Protein AF-A0A7J8K3N8-F1 (afdb_monomer_lite)

pLDDT: mean 88.69, std 12.91, range [38.41, 98.88]

Sequence (318 aa):
MECVRQSIGEVLDFMADMHTLTRLKNHMKTCSQPLHEDTFGGHLKVGLAQIAAMEISRGNHRDNKAVIRYLPWLYHPPSAMQQGPKEFIECVSHIRLLSWLLLGSLTHNAVCPNASSPCLPIPLDAGSHVADHLIVILIGFPEQSKTSVLHMCSLFHAFIFAQLWTVYCEQSAVATNVQNQNEFSFTAILTALEFWSRVTPSILQLMAHNKVMVEMVCLHVISLMEALQECNSTIFVKLIPMWLPMIQSNIKHLSGGLQLRLQAIQNNVNHHSLRTLPGSGQSSAGLGALRKWLRCTQFKMAQVEIQSSEAASQFYPL

Secondary structure (DSSP, 8-state):
-HHHHHHHHHHHHHHH-SSHHHHHHHHHHHTT--S-HHHHHHHHHHHHHHHHHHHHHHH-TTT-HHHHHH-TTTT-PPPGGG-SHHHHHHHHHHHHHHHHHHHHHHHHHHH-TT-SS---SS-GGGHHHHHHHHHHHHHHHHHHTTS-HHHHTHHHHHHHHHHHHHHHHHHHHT-TT-TTHHHHHHHHHHHHHHHHHHHHHHHHHHHHH-HHHHHHHHHHHHHHHHHHHHTT-HHHHHHHHHHHHHHHTTGGGS-HHHHHHHHHHHHHHHHHHTT--TT--S-HHHHHHHHHHHHHHHHHHHHHHHHHHHHHHTTS--

Radius of gyration: 19.49 Å; chains: 1; bounding box: 49×58×50 Å

InterPro domains:
  IPR024855 UNC79 [PTHR21696] (1-318)
  IPR060043 UNC79, C-terminal domain [PF26723] (1-318)

Structure (mmCIF, N/CA/C/O backbone):
data_AF-A0A7J8K3N8-F1
#
_entry.id   AF-A0A7J8K3N8-F1
#
loop_
_atom_site.group_PDB
_atom_site.id
_atom_site.type_symbol
_atom_site.label_atom_id
_atom_site.label_alt_id
_atom_site.label_comp_id
_atom_site.label_asym_id
_atom_site.label_entity_id
_atom_site.label_seq_id
_atom_site.pdbx_PDB_ins_code
_atom_site.Cartn_x
_atom_site.Cartn_y
_atom_site.Cartn_z
_atom_site.occupancy
_atom_site.B_iso_or_equiv
_atom_site.auth_seq_id
_atom_site.auth_comp_id
_atom_site.auth_asym_id
_atom_site.auth_atom_id
_atom_site.pdbx_PDB_model_num
ATOM 1 N N . MET A 1 1 ? 20.827 -9.681 -20.709 1.00 53.66 1 MET A N 1
ATOM 2 C CA . MET A 1 1 ? 19.664 -9.494 -19.811 1.00 53.66 1 MET A CA 1
ATOM 3 C C . MET A 1 1 ? 18.490 -10.424 -20.156 1.00 53.66 1 MET A C 1
ATOM 5 O O . MET A 1 1 ? 17.574 -10.483 -19.350 1.00 53.66 1 MET A O 1
ATOM 9 N N . GLU A 1 2 ? 18.522 -11.224 -21.241 1.00 55.25 2 GLU A N 1
ATOM 10 C CA . GLU A 1 2 ? 17.497 -12.258 -21.527 1.00 55.25 2 GLU A CA 1
ATOM 11 C C . GLU A 1 2 ? 17.194 -13.216 -20.361 1.00 55.25 2 GLU A C 1
ATOM 13 O O . GLU A 1 2 ? 16.030 -13.527 -20.134 1.00 55.25 2 GLU A O 1
ATOM 18 N N . CYS A 1 3 ? 18.213 -13.658 -19.612 1.00 58.09 3 CYS A N 1
ATOM 19 C CA . CYS A 1 3 ? 18.044 -14.616 -18.508 1.00 58.09 3 CYS A CA 1
ATOM 20 C C . CYS A 1 3 ? 17.111 -14.082 -17.403 1.00 58.09 3 CYS A C 1
ATOM 22 O O . CYS A 1 3 ? 16.233 -14.795 -16.931 1.00 58.09 3 CYS A O 1
ATOM 24 N N . VAL A 1 4 ? 17.222 -12.791 -17.064 1.00 63.25 4 VAL A N 1
ATOM 25 C CA . VAL A 1 4 ? 16.386 -12.152 -16.030 1.00 63.25 4 VAL A CA 1
ATOM 26 C C . VAL A 1 4 ? 14.923 -12.069 -16.466 1.00 63.25 4 VAL A C 1
ATOM 28 O O . VAL A 1 4 ? 14.018 -12.208 -15.652 1.00 63.25 4 VAL A O 1
ATOM 31 N N . ARG A 1 5 ? 14.667 -11.886 -17.766 1.00 68.50 5 ARG A N 1
ATOM 32 C CA . ARG A 1 5 ? 13.304 -11.803 -18.303 1.00 68.50 5 ARG A CA 1
ATOM 33 C C . ARG A 1 5 ? 12.546 -13.124 -18.167 1.00 68.50 5 ARG A C 1
ATOM 35 O O . ARG A 1 5 ? 11.328 -13.103 -18.026 1.00 68.50 5 ARG A O 1
ATOM 42 N N . GLN A 1 6 ? 13.260 -14.248 -18.220 1.00 78.00 6 GLN A N 1
ATOM 43 C CA . GLN A 1 6 ? 12.688 -15.587 -18.070 1.00 78.00 6 GLN A CA 1
ATOM 44 C C . GLN A 1 6 ? 12.387 -15.928 -16.603 1.00 78.00 6 GLN A C 1
ATOM 46 O O . GLN A 1 6 ? 11.458 -16.686 -16.349 1.00 78.00 6 GLN A O 1
ATOM 51 N N . SER A 1 7 ? 13.094 -15.314 -15.650 1.00 86.94 7 SER A N 1
ATOM 52 C CA . SER A 1 7 ? 12.948 -15.573 -14.213 1.00 86.94 7 SER A CA 1
ATOM 53 C C . SER A 1 7 ? 12.049 -14.581 -13.465 1.00 86.94 7 SER A C 1
ATOM 55 O O . SER A 1 7 ? 11.868 -14.721 -12.259 1.00 86.94 7 SER A O 1
ATOM 57 N N . ILE A 1 8 ? 11.427 -13.600 -14.139 1.00 93.25 8 ILE A N 1
ATOM 58 C CA . ILE A 1 8 ? 10.525 -12.637 -13.470 1.00 93.25 8 ILE A CA 1
ATOM 59 C C . ILE A 1 8 ? 9.365 -13.331 -12.749 1.00 93.25 8 ILE A C 1
ATOM 61 O O . ILE A 1 8 ? 9.006 -12.899 -11.659 1.00 93.25 8 ILE A O 1
ATOM 65 N N . GLY A 1 9 ? 8.809 -14.406 -13.319 1.00 94.06 9 GLY A N 1
ATOM 66 C CA . GLY A 1 9 ? 7.777 -15.202 -12.644 1.00 94.06 9 GLY A CA 1
ATOM 67 C C . GLY A 1 9 ? 8.267 -15.741 -11.298 1.00 94.06 9 GLY A C 1
ATOM 68 O O . GLY A 1 9 ? 7.670 -15.451 -10.269 1.00 94.06 9 GLY A O 1
ATOM 69 N N . GLU A 1 10 ? 9.429 -16.398 -11.291 1.00 94.31 10 GLU A N 1
ATOM 70 C CA . GLU A 1 10 ? 10.051 -16.944 -10.075 1.00 94.31 10 GLU A CA 1
ATOM 71 C C . GLU A 1 10 ? 10.381 -15.853 -9.046 1.00 94.31 10 GLU A C 1
ATOM 73 O O . GLU A 1 10 ? 10.227 -16.049 -7.841 1.00 94.31 10 GLU A O 1
ATOM 78 N N . VAL A 1 11 ? 10.813 -14.676 -9.512 1.00 95.88 11 VAL A N 1
ATOM 79 C CA . VAL A 1 11 ? 11.062 -13.521 -8.642 1.00 95.88 11 VAL A CA 1
ATOM 80 C C . VAL A 1 11 ? 9.771 -13.051 -7.969 1.00 95.88 11 VAL A C 1
ATOM 82 O O . VAL A 1 11 ? 9.777 -12.768 -6.769 1.00 95.88 11 VAL A O 1
ATOM 85 N N . LEU A 1 12 ? 8.666 -12.974 -8.712 1.00 96.75 12 LEU A N 1
ATOM 86 C CA . LEU A 1 12 ? 7.369 -12.586 -8.161 1.00 96.75 12 LEU A CA 1
ATOM 87 C C . LEU A 1 12 ? 6.837 -13.637 -7.184 1.00 96.75 12 LEU A C 1
ATOM 89 O O . LEU A 1 12 ? 6.365 -13.256 -6.114 1.00 96.75 12 LEU A O 1
ATOM 93 N N . ASP A 1 13 ? 6.991 -14.925 -7.490 1.00 96.25 13 ASP A N 1
ATOM 94 C CA . ASP A 1 13 ? 6.611 -16.021 -6.592 1.00 96.25 13 ASP A CA 1
ATOM 95 C C . ASP A 1 13 ? 7.406 -15.959 -5.281 1.00 96.25 13 ASP A C 1
ATOM 97 O O . ASP A 1 13 ? 6.839 -16.005 -4.186 1.00 96.25 13 ASP A O 1
ATOM 101 N N . PHE A 1 14 ? 8.721 -15.737 -5.373 1.00 95.94 14 PHE A N 1
ATOM 102 C CA . PHE A 1 14 ? 9.586 -15.546 -4.210 1.00 95.94 14 PHE A CA 1
ATOM 103 C C . PHE A 1 14 ? 9.157 -14.347 -3.349 1.00 95.94 14 PHE A C 1
ATOM 105 O O . PHE A 1 14 ? 9.182 -14.412 -2.114 1.00 95.94 14 PHE A O 1
ATOM 112 N N . MET A 1 15 ? 8.786 -13.232 -3.988 1.00 96.19 15 MET A N 1
ATOM 113 C CA . MET A 1 15 ? 8.316 -12.025 -3.305 1.00 96.19 15 MET A CA 1
ATOM 114 C C . MET A 1 15 ? 6.951 -12.236 -2.638 1.00 96.19 15 MET A C 1
ATOM 116 O O . MET A 1 15 ? 6.761 -11.776 -1.506 1.00 96.19 15 MET A O 1
ATOM 120 N N . ALA A 1 16 ? 6.030 -12.923 -3.319 1.00 95.50 16 ALA A N 1
ATOM 121 C CA . ALA A 1 16 ? 4.674 -13.202 -2.854 1.00 95.50 16 ALA A CA 1
ATOM 122 C C . ALA A 1 16 ? 4.657 -14.151 -1.647 1.00 95.50 16 ALA A C 1
ATOM 124 O O . ALA A 1 16 ? 3.849 -13.980 -0.723 1.00 95.50 16 ALA A O 1
ATOM 125 N N . ASP A 1 17 ? 5.584 -15.110 -1.617 1.00 95.00 17 ASP A N 1
ATOM 126 C CA . ASP A 1 17 ? 5.687 -16.086 -0.543 1.00 95.00 17 ASP A CA 1
ATOM 127 C C . ASP A 1 17 ? 5.968 -15.408 0.815 1.00 95.00 17 ASP A C 1
ATOM 129 O O . ASP A 1 17 ? 6.980 -14.725 1.044 1.00 95.00 17 ASP A O 1
ATOM 133 N N . MET A 1 18 ? 5.013 -15.597 1.729 1.00 91.62 18 MET A N 1
ATOM 134 C CA . MET A 1 18 ? 5.028 -15.073 3.093 1.00 91.62 18 MET A CA 1
ATOM 135 C C . MET A 1 18 ? 6.136 -15.696 3.948 1.00 91.62 18 MET A C 1
ATOM 137 O O . MET A 1 18 ? 6.716 -15.030 4.803 1.00 91.62 18 MET A O 1
ATOM 141 N N . HIS A 1 19 ? 6.468 -16.962 3.709 1.00 94.62 19 HIS A N 1
ATOM 142 C CA . HIS A 1 19 ? 7.378 -17.731 4.552 1.00 94.62 19 HIS A CA 1
ATOM 143 C C . HIS A 1 19 ? 8.846 -17.555 4.171 1.00 94.62 19 HIS A C 1
ATOM 145 O O . HIS A 1 19 ? 9.741 -17.904 4.942 1.00 94.62 19 HIS A O 1
ATOM 151 N N . THR A 1 20 ? 9.124 -16.991 2.995 1.00 93.50 20 THR A N 1
ATOM 152 C CA . THR A 1 20 ? 10.483 -16.771 2.489 1.00 93.50 20 THR A CA 1
ATOM 153 C C . THR A 1 20 ? 11.380 -16.033 3.477 1.00 93.50 20 THR A C 1
ATOM 155 O O . THR A 1 20 ? 12.506 -16.469 3.706 1.00 93.50 20 THR A O 1
ATOM 158 N N . LEU A 1 21 ? 10.894 -14.967 4.121 1.00 93.44 21 LEU A N 1
ATOM 159 C CA . LEU A 1 21 ? 11.719 -14.198 5.057 1.00 93.44 21 LEU A CA 1
ATOM 160 C C . LEU A 1 21 ? 12.066 -14.989 6.322 1.00 93.44 21 LEU A C 1
ATOM 162 O O . LEU A 1 21 ? 13.221 -14.976 6.745 1.00 93.44 21 LEU A O 1
ATOM 166 N N . THR A 1 22 ? 11.107 -15.724 6.889 1.00 92.19 22 THR A N 1
ATOM 167 C CA . THR A 1 22 ? 11.347 -16.588 8.056 1.00 92.19 22 THR A CA 1
ATOM 168 C C . THR A 1 22 ? 12.308 -17.727 7.715 1.00 92.19 22 THR A C 1
ATOM 170 O O . THR A 1 22 ? 13.240 -17.984 8.474 1.00 92.19 22 THR A O 1
ATOM 173 N N . ARG A 1 23 ? 12.145 -18.375 6.550 1.00 91.75 23 ARG A N 1
ATOM 174 C CA . ARG A 1 23 ? 13.054 -19.438 6.083 1.00 91.75 23 ARG A CA 1
ATOM 175 C C . ARG A 1 23 ? 14.482 -18.925 5.903 1.00 91.75 23 ARG A C 1
ATOM 177 O O . ARG A 1 23 ? 15.415 -19.562 6.384 1.00 91.75 23 ARG A O 1
ATOM 184 N N . LEU A 1 24 ? 14.652 -17.756 5.281 1.00 90.31 24 LEU A N 1
ATOM 185 C CA . LEU A 1 24 ? 15.960 -17.111 5.138 1.00 90.31 24 LEU A CA 1
ATOM 186 C C . LEU A 1 24 ? 16.571 -16.769 6.496 1.00 90.31 24 LEU A C 1
ATOM 188 O O . LEU A 1 24 ? 17.727 -17.098 6.737 1.00 90.31 24 LEU A O 1
ATOM 192 N N . LYS A 1 25 ? 15.798 -16.157 7.399 1.00 89.00 25 LYS A N 1
ATOM 193 C CA . LYS A 1 25 ? 16.254 -15.824 8.754 1.00 89.00 25 LYS A CA 1
ATOM 194 C C . LYS A 1 25 ? 16.738 -17.070 9.504 1.00 89.00 25 LYS A C 1
ATOM 196 O O . LYS A 1 25 ? 17.818 -17.049 10.085 1.00 89.00 25 LYS A O 1
ATOM 201 N N . ASN A 1 26 ? 15.987 -18.168 9.443 1.00 87.81 26 ASN A N 1
ATOM 202 C CA . ASN A 1 26 ? 16.371 -19.431 10.077 1.00 87.81 26 ASN A CA 1
ATOM 203 C C . ASN A 1 26 ? 17.624 -20.047 9.442 1.00 87.81 26 ASN A C 1
ATOM 205 O O . ASN A 1 26 ? 18.495 -20.525 10.162 1.00 87.81 26 ASN A O 1
ATOM 209 N N . HIS A 1 27 ? 17.758 -19.990 8.116 1.00 87.06 27 HIS A N 1
ATOM 210 C CA . HIS A 1 27 ? 18.958 -20.463 7.427 1.00 87.06 27 HIS A CA 1
ATOM 211 C C . HIS A 1 27 ? 20.208 -19.660 7.827 1.00 87.06 27 HIS A C 1
ATOM 213 O O . HIS A 1 27 ? 21.250 -20.237 8.133 1.00 87.06 27 HIS A O 1
ATOM 219 N N . MET A 1 28 ? 20.100 -18.333 7.916 1.00 84.12 28 MET A N 1
ATOM 220 C CA . MET A 1 28 ? 21.217 -17.468 8.314 1.00 84.12 28 MET A CA 1
ATOM 221 C C . MET A 1 28 ? 21.708 -17.768 9.736 1.00 84.12 28 MET A C 1
ATOM 223 O O . MET A 1 28 ? 22.919 -17.889 9.932 1.00 84.12 28 MET A O 1
ATOM 227 N N . LYS A 1 29 ? 20.780 -18.023 10.673 1.00 81.75 29 LYS A N 1
ATOM 228 C CA . LYS A 1 29 ? 21.102 -18.487 12.034 1.00 81.75 29 LYS A CA 1
ATOM 229 C C . LYS A 1 29 ? 21.926 -19.767 12.034 1.00 81.75 29 LYS A C 1
ATOM 231 O O . LYS A 1 29 ? 22.854 -19.905 12.822 1.00 81.75 29 LYS A O 1
ATOM 236 N N . THR A 1 30 ? 21.596 -20.710 11.150 1.00 80.94 30 THR A N 1
ATOM 237 C CA . THR A 1 30 ? 22.328 -21.983 11.054 1.00 80.94 30 THR A CA 1
ATOM 238 C C . THR A 1 30 ? 23.710 -21.840 10.418 1.00 80.94 30 THR A C 1
ATOM 240 O O . THR A 1 30 ? 24.593 -22.644 10.702 1.00 80.94 30 THR A O 1
ATOM 243 N N . CYS A 1 31 ? 23.923 -20.822 9.580 1.00 76.56 31 CYS A N 1
ATOM 244 C CA . CYS A 1 31 ? 25.178 -20.613 8.859 1.00 76.56 31 CYS A CA 1
ATOM 245 C C . CYS A 1 31 ? 26.182 -19.693 9.580 1.00 76.56 31 CYS A C 1
ATOM 247 O O . CYS A 1 31 ? 27.250 -19.440 9.023 1.00 76.56 31 CYS A O 1
ATOM 249 N N . SER A 1 32 ? 25.869 -19.187 10.783 1.00 65.88 32 SER A N 1
ATOM 250 C CA . SER A 1 32 ? 26.735 -18.296 11.583 1.00 65.88 32 SER A CA 1
ATOM 251 C C . SER A 1 32 ? 27.287 -17.092 10.801 1.00 65.88 32 SER A C 1
ATOM 253 O O . SER A 1 32 ? 28.422 -16.661 11.022 1.00 65.88 32 SER A O 1
ATOM 255 N N . GLN A 1 33 ? 26.520 -16.560 9.842 1.00 63.62 33 GLN A N 1
ATOM 256 C CA . GLN A 1 33 ? 26.972 -15.432 9.029 1.00 63.62 33 GLN A CA 1
ATOM 257 C C . GLN A 1 33 ? 26.754 -14.095 9.758 1.00 63.62 33 GLN A C 1
ATOM 259 O O . GLN A 1 33 ? 25.688 -13.878 10.324 1.00 63.62 33 GLN A O 1
ATOM 264 N N . PRO A 1 34 ? 27.705 -13.144 9.687 1.00 56.81 34 PRO A N 1
ATOM 265 C CA . PRO A 1 34 ? 27.662 -11.881 10.433 1.00 56.81 34 PRO A CA 1
ATOM 266 C C . PRO A 1 34 ? 26.692 -10.831 9.854 1.00 56.81 34 PRO A C 1
ATOM 268 O O . PRO A 1 34 ? 26.771 -9.654 10.208 1.00 56.81 34 PRO A O 1
ATOM 271 N N . LEU A 1 35 ? 25.804 -11.208 8.929 1.00 61.12 35 LEU A N 1
ATOM 272 C CA . LEU A 1 35 ? 24.799 -10.287 8.400 1.00 61.12 35 LEU A CA 1
ATOM 273 C C . LEU A 1 35 ? 23.710 -10.066 9.451 1.00 61.12 35 LEU A C 1
ATOM 275 O O . LEU A 1 35 ? 23.327 -10.988 10.162 1.00 61.12 35 LEU A O 1
ATOM 279 N N . HIS A 1 36 ? 23.187 -8.843 9.533 1.00 72.62 36 HIS A N 1
ATOM 280 C CA . HIS A 1 36 ? 22.096 -8.523 10.450 1.00 72.62 36 HIS A CA 1
ATOM 281 C C . HIS A 1 36 ? 20.833 -9.291 10.014 1.00 72.62 36 HIS A C 1
ATOM 283 O O . HIS A 1 36 ? 20.104 -8.866 9.115 1.00 72.62 36 HIS A O 1
ATOM 289 N N . GLU A 1 37 ? 20.605 -10.457 10.620 1.00 68.62 37 GLU A N 1
ATOM 290 C CA . GLU A 1 37 ? 19.620 -11.463 10.192 1.00 68.62 37 GLU A CA 1
ATOM 291 C C . GLU A 1 37 ? 18.206 -10.887 10.033 1.00 68.62 37 GLU A C 1
ATOM 293 O O . GLU A 1 37 ? 17.475 -11.259 9.116 1.00 68.62 37 GLU A O 1
ATOM 298 N N . ASP A 1 38 ? 17.846 -9.914 10.877 1.00 74.75 38 ASP A N 1
ATOM 299 C CA . ASP A 1 38 ? 16.534 -9.259 10.862 1.00 74.75 38 ASP A CA 1
ATOM 300 C C . ASP A 1 38 ? 16.319 -8.271 9.701 1.00 74.75 38 ASP A C 1
ATOM 302 O O . ASP A 1 38 ? 15.197 -7.804 9.495 1.00 74.75 38 ASP A O 1
ATOM 306 N N . THR A 1 39 ? 17.363 -7.922 8.941 1.00 84.88 39 THR A N 1
ATOM 307 C CA . THR A 1 39 ? 17.272 -6.943 7.841 1.00 84.88 39 THR A CA 1
ATOM 308 C C . THR A 1 39 ? 17.635 -7.526 6.479 1.00 84.88 39 THR A C 1
ATOM 310 O O . THR A 1 39 ? 17.091 -7.067 5.470 1.00 84.88 39 THR A O 1
ATOM 313 N N . PHE A 1 40 ? 18.486 -8.559 6.425 1.00 89.88 40 PHE A N 1
ATOM 314 C CA . PHE A 1 40 ? 18.956 -9.155 5.168 1.00 89.88 40 PHE A CA 1
ATOM 315 C C . PHE A 1 40 ? 17.811 -9.584 4.241 1.00 89.88 40 PHE A C 1
ATOM 317 O O . PHE A 1 40 ? 17.772 -9.173 3.082 1.00 89.88 40 PHE A O 1
ATOM 324 N N . GLY A 1 41 ? 16.845 -10.354 4.752 1.00 92.12 41 GLY A N 1
ATOM 325 C CA . GLY A 1 41 ? 15.730 -10.847 3.938 1.00 92.12 41 GLY A CA 1
ATOM 326 C C . GLY A 1 41 ? 14.894 -9.716 3.324 1.00 92.12 41 GLY A C 1
ATOM 327 O O . GLY A 1 41 ? 14.517 -9.782 2.154 1.00 92.12 41 GLY A O 1
ATOM 328 N N . GLY A 1 42 ? 14.674 -8.633 4.077 1.00 94.62 42 GLY A N 1
ATOM 329 C CA . GLY A 1 42 ? 13.997 -7.440 3.565 1.00 94.62 42 GLY A CA 1
ATOM 330 C C . GLY A 1 42 ? 14.795 -6.741 2.460 1.00 94.62 42 GLY A C 1
ATOM 331 O O . GLY A 1 42 ? 14.216 -6.328 1.457 1.00 94.62 42 GLY A O 1
ATOM 332 N N . HIS A 1 43 ? 16.122 -6.640 2.609 1.00 94.81 43 HIS A N 1
ATOM 333 C CA . HIS A 1 43 ? 16.988 -6.071 1.569 1.00 94.81 43 HIS A CA 1
ATOM 334 C C . HIS A 1 43 ? 16.968 -6.914 0.295 1.00 94.81 43 HIS A C 1
ATOM 336 O O . HIS A 1 43 ? 16.883 -6.356 -0.799 1.00 94.81 43 HIS A O 1
ATOM 342 N N . LEU A 1 44 ? 16.985 -8.241 0.433 1.00 95.50 44 LEU A N 1
ATOM 343 C CA . LEU A 1 44 ? 16.889 -9.159 -0.695 1.00 95.50 44 LEU A CA 1
ATOM 344 C C . LEU A 1 44 ? 15.557 -8.993 -1.442 1.00 95.50 44 LEU A C 1
ATOM 346 O O . LEU A 1 44 ? 15.576 -8.806 -2.658 1.00 95.50 44 LEU A O 1
ATOM 350 N N . LYS A 1 45 ? 14.415 -8.973 -0.734 1.00 96.44 45 LYS A N 1
ATOM 351 C CA . LYS A 1 45 ? 13.101 -8.748 -1.365 1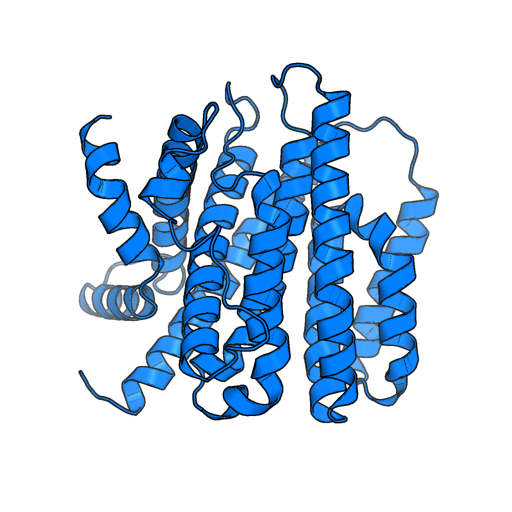.00 96.44 45 LYS A CA 1
ATOM 352 C C . LYS A 1 45 ? 13.031 -7.403 -2.096 1.00 96.44 45 LYS A C 1
ATOM 354 O O . LYS A 1 45 ? 12.552 -7.375 -3.222 1.00 96.44 45 LYS A O 1
ATOM 359 N N . VAL A 1 46 ? 13.549 -6.306 -1.530 1.00 97.00 46 VAL A N 1
ATOM 360 C CA . VAL A 1 46 ? 13.572 -4.999 -2.228 1.00 97.00 46 VAL A CA 1
ATOM 361 C C . VAL A 1 46 ? 14.530 -4.986 -3.419 1.00 97.00 46 VAL A C 1
ATOM 363 O O . VAL A 1 46 ? 14.227 -4.370 -4.439 1.00 97.00 46 VAL A O 1
ATOM 366 N N . GLY A 1 47 ? 15.681 -5.655 -3.325 1.00 96.50 47 GLY A N 1
ATOM 367 C CA . GLY A 1 47 ? 16.608 -5.809 -4.449 1.00 96.50 47 GLY A CA 1
ATOM 368 C C . GLY A 1 47 ? 15.958 -6.533 -5.629 1.00 96.50 47 GLY A C 1
ATOM 369 O O . GLY A 1 47 ? 15.987 -6.041 -6.756 1.00 96.50 47 GLY A O 1
ATOM 370 N N . LEU A 1 48 ? 15.292 -7.653 -5.355 1.00 97.19 48 LEU A N 1
ATOM 371 C CA . LEU A 1 48 ? 14.537 -8.409 -6.353 1.00 97.19 48 LEU A CA 1
ATOM 372 C C . LEU A 1 48 ? 13.329 -7.628 -6.886 1.00 97.19 48 LEU A C 1
ATOM 374 O O . LEU A 1 48 ? 13.094 -7.605 -8.093 1.00 97.19 48 LEU A O 1
ATOM 378 N N . ALA A 1 49 ? 12.621 -6.907 -6.016 1.00 98.00 49 ALA A N 1
ATOM 379 C CA . ALA A 1 49 ? 11.504 -6.061 -6.412 1.00 98.00 49 ALA A CA 1
ATOM 380 C C . ALA A 1 49 ? 11.926 -4.924 -7.349 1.00 98.00 49 ALA A C 1
ATOM 382 O O . ALA A 1 49 ? 11.181 -4.598 -8.266 1.00 98.00 49 ALA A O 1
ATOM 383 N N . GLN A 1 50 ? 13.114 -4.335 -7.163 1.00 96.94 50 GLN A N 1
ATOM 384 C CA . GLN A 1 50 ? 13.665 -3.358 -8.110 1.00 96.94 50 GLN A CA 1
ATOM 385 C C . GLN A 1 50 ? 13.850 -3.979 -9.498 1.00 96.94 50 GLN A C 1
ATOM 387 O O . GLN A 1 50 ? 13.458 -3.374 -10.493 1.00 96.94 50 GLN A O 1
ATOM 392 N N . ILE A 1 51 ? 14.402 -5.194 -9.569 1.00 95.19 51 ILE A N 1
ATOM 393 C CA . ILE A 1 51 ? 14.612 -5.917 -10.832 1.00 95.19 51 ILE A CA 1
ATOM 394 C C . ILE A 1 51 ? 13.272 -6.219 -11.512 1.00 95.19 51 ILE A C 1
ATOM 396 O O . ILE A 1 51 ? 13.094 -5.884 -12.685 1.00 95.19 51 ILE A O 1
ATOM 400 N N . ALA A 1 52 ? 12.316 -6.787 -10.771 1.00 96.50 52 ALA A N 1
ATOM 401 C CA . ALA A 1 52 ? 10.978 -7.077 -11.279 1.00 96.50 52 ALA A CA 1
ATOM 402 C C . ALA A 1 52 ? 10.262 -5.805 -11.751 1.00 96.50 52 ALA A C 1
ATOM 404 O O . ALA A 1 52 ? 9.708 -5.777 -12.850 1.00 96.50 52 ALA A O 1
ATOM 405 N N . ALA A 1 53 ? 10.330 -4.728 -10.964 1.00 96.56 53 ALA A N 1
ATOM 406 C CA . ALA A 1 53 ? 9.710 -3.457 -11.303 1.00 96.56 53 ALA A CA 1
ATOM 407 C C . ALA A 1 53 ? 10.280 -2.879 -12.605 1.00 96.56 53 ALA A C 1
ATOM 409 O O . ALA A 1 53 ? 9.516 -2.486 -13.489 1.00 96.56 53 ALA A O 1
ATOM 410 N N . MET A 1 54 ? 11.607 -2.874 -12.763 1.00 93.62 54 MET A N 1
ATOM 411 C CA . MET A 1 54 ? 12.257 -2.388 -13.981 1.00 93.62 54 MET A CA 1
ATOM 412 C C . MET A 1 54 ? 11.849 -3.206 -15.209 1.00 93.62 54 MET A C 1
ATOM 414 O O . MET A 1 54 ? 11.531 -2.628 -16.248 1.00 93.62 54 MET A O 1
ATOM 418 N N . GLU A 1 55 ? 11.837 -4.537 -15.110 1.00 93.00 55 GLU A N 1
ATOM 419 C CA . GLU A 1 55 ? 11.517 -5.393 -16.256 1.00 93.00 55 GLU A CA 1
ATOM 420 C C . GLU A 1 55 ? 10.040 -5.296 -16.660 1.00 93.00 55 GLU A C 1
ATOM 422 O O . GLU A 1 55 ? 9.735 -5.189 -17.850 1.00 93.00 55 GLU A O 1
ATOM 427 N N . ILE A 1 56 ? 9.123 -5.242 -15.688 1.00 94.88 56 ILE A N 1
ATOM 428 C CA . ILE A 1 56 ? 7.696 -5.018 -15.960 1.00 94.88 56 ILE A CA 1
ATOM 429 C C . ILE A 1 56 ? 7.493 -3.642 -16.609 1.00 94.88 56 ILE A C 1
ATOM 431 O O . ILE A 1 56 ? 6.833 -3.549 -17.644 1.00 94.88 56 ILE A O 1
ATOM 435 N N . SER A 1 57 ? 8.134 -2.593 -16.080 1.00 93.00 57 SER A N 1
ATOM 436 C CA . SER A 1 57 ? 8.060 -1.234 -16.641 1.00 93.00 57 SER A CA 1
ATOM 437 C C . SER A 1 57 ? 8.507 -1.193 -18.104 1.00 93.00 57 SER A C 1
ATOM 439 O O . SER A 1 57 ? 7.823 -0.625 -18.952 1.00 93.00 57 SER A O 1
ATOM 441 N N . ARG A 1 58 ? 9.627 -1.854 -18.431 1.00 89.75 58 ARG A N 1
ATOM 442 C CA . ARG A 1 58 ? 10.152 -1.946 -19.806 1.00 89.75 58 ARG A CA 1
ATOM 443 C C . ARG A 1 58 ? 9.193 -2.665 -20.757 1.00 89.75 58 ARG A C 1
ATOM 445 O O . ARG A 1 58 ? 9.196 -2.391 -21.955 1.00 89.75 58 ARG A O 1
ATOM 452 N N . GLY A 1 59 ? 8.393 -3.601 -20.249 1.00 86.31 59 GLY A N 1
ATOM 453 C CA . GLY A 1 59 ? 7.419 -4.355 -21.035 1.00 86.31 59 GLY A CA 1
ATOM 454 C C . GLY A 1 59 ? 6.038 -3.699 -21.170 1.00 86.31 59 GLY A C 1
ATOM 455 O O . GLY A 1 59 ? 5.220 -4.209 -21.937 1.00 86.31 59 GLY A O 1
ATOM 456 N N . ASN A 1 60 ? 5.767 -2.587 -20.473 1.00 81.94 60 ASN A N 1
ATOM 457 C CA . ASN A 1 60 ? 4.438 -1.960 -20.413 1.00 81.94 60 ASN A CA 1
ATOM 458 C C . ASN A 1 60 ? 4.111 -0.966 -21.544 1.00 81.94 60 ASN A C 1
ATOM 460 O O . ASN A 1 60 ? 2.995 -0.474 -21.588 1.00 81.94 60 ASN A O 1
ATOM 464 N N . HIS A 1 61 ? 5.015 -0.724 -22.498 1.00 73.56 61 HIS A N 1
ATOM 465 C CA . HIS A 1 61 ? 4.933 0.347 -23.511 1.00 73.56 61 HIS A CA 1
ATOM 466 C C . HIS A 1 61 ? 3.543 0.911 -23.900 1.00 73.56 61 HIS A C 1
ATOM 468 O O . HIS A 1 61 ? 3.280 2.061 -23.577 1.00 73.56 61 HIS A O 1
ATOM 474 N N . ARG A 1 62 ? 2.694 0.188 -24.648 1.00 68.12 62 ARG A N 1
ATOM 475 C CA . ARG A 1 62 ? 1.354 0.690 -25.047 1.00 68.12 62 ARG A CA 1
ATOM 476 C C . ARG A 1 62 ? 0.196 -0.164 -24.543 1.00 68.12 62 ARG A C 1
ATOM 478 O O . ARG A 1 62 ? -0.815 0.391 -24.146 1.00 68.12 62 ARG A O 1
ATOM 485 N N . ASP A 1 63 ? 0.363 -1.486 -24.517 1.00 79.06 63 ASP A N 1
ATOM 486 C CA . ASP A 1 63 ? -0.734 -2.412 -24.192 1.00 79.06 63 ASP A CA 1
ATOM 487 C C . ASP A 1 63 ? -0.566 -3.085 -22.818 1.00 79.06 63 ASP A C 1
ATOM 489 O O . ASP A 1 63 ? -1.152 -4.137 -22.581 1.00 79.06 63 ASP A O 1
ATOM 493 N N . ASN A 1 64 ? 0.311 -2.568 -21.943 1.00 87.69 64 ASN A N 1
ATOM 494 C CA . ASN A 1 64 ? 0.563 -3.129 -20.605 1.00 87.69 64 ASN A CA 1
ATOM 495 C C . ASN A 1 64 ? 0.848 -4.653 -20.607 1.00 87.69 64 ASN A C 1
ATOM 497 O O . ASN A 1 64 ? 0.500 -5.378 -19.674 1.00 87.69 64 ASN A O 1
ATOM 501 N N . LYS A 1 65 ? 1.495 -5.168 -21.669 1.00 89.88 65 LYS A N 1
ATOM 502 C CA . LYS A 1 65 ? 1.657 -6.618 -21.915 1.00 89.88 65 LYS A CA 1
ATOM 503 C C . LYS A 1 65 ? 2.370 -7.347 -20.781 1.00 89.88 65 LYS A C 1
ATOM 505 O O . LYS A 1 65 ? 2.057 -8.505 -20.515 1.00 89.88 65 LYS A O 1
ATOM 510 N N . ALA A 1 66 ? 3.346 -6.702 -20.143 1.00 92.19 66 ALA A N 1
ATOM 511 C CA . ALA A 1 66 ? 4.057 -7.303 -19.020 1.00 92.19 66 ALA A CA 1
ATOM 512 C C . ALA A 1 66 ? 3.157 -7.437 -17.790 1.00 92.19 66 ALA A C 1
ATOM 514 O O . ALA A 1 66 ? 3.143 -8.500 -17.179 1.00 92.19 66 ALA A O 1
ATOM 515 N N . VAL A 1 67 ? 2.362 -6.416 -17.471 1.00 93.88 67 VAL A N 1
ATOM 516 C CA . VAL A 1 67 ? 1.370 -6.493 -16.388 1.00 93.88 67 VAL A CA 1
ATOM 517 C C . VAL A 1 67 ? 0.337 -7.572 -16.674 1.00 93.88 67 VAL A C 1
ATOM 519 O O . VAL A 1 67 ? 0.093 -8.401 -15.810 1.00 93.88 67 VAL A O 1
ATOM 522 N N . ILE A 1 68 ? -0.204 -7.642 -17.892 1.00 93.00 68 ILE A N 1
ATOM 523 C CA . ILE A 1 68 ? -1.170 -8.691 -18.263 1.00 93.00 68 ILE A CA 1
ATOM 524 C C . ILE A 1 68 ? -0.554 -10.090 -18.114 1.00 93.00 68 ILE A C 1
ATOM 526 O O . ILE A 1 68 ? -1.230 -11.023 -17.694 1.00 93.00 68 ILE A O 1
ATOM 530 N N . ARG A 1 69 ? 0.737 -10.247 -18.432 1.00 93.38 69 ARG A N 1
ATOM 531 C CA . ARG A 1 69 ? 1.448 -11.525 -18.302 1.00 93.38 69 ARG A CA 1
ATOM 532 C C . ARG A 1 69 ? 1.705 -11.917 -16.849 1.00 93.38 69 ARG A C 1
ATOM 534 O O . ARG A 1 69 ? 1.503 -13.072 -16.498 1.00 93.38 69 ARG A O 1
ATOM 541 N N . TYR A 1 70 ? 2.229 -10.994 -16.050 1.00 95.06 70 TYR A N 1
ATOM 542 C CA . TYR A 1 70 ? 2.777 -11.303 -14.727 1.00 95.06 70 TYR A CA 1
ATOM 543 C C . TYR A 1 70 ? 1.805 -11.015 -13.578 1.00 95.06 70 TYR A C 1
ATOM 545 O O . TYR A 1 70 ? 1.938 -11.589 -12.504 1.00 95.06 70 TYR A O 1
ATOM 553 N N . LEU A 1 71 ? 0.826 -10.140 -13.800 1.00 96.31 71 LEU A N 1
ATOM 554 C CA . LEU A 1 71 ? -0.197 -9.724 -12.842 1.00 96.31 71 LEU A CA 1
ATOM 555 C C . LEU A 1 71 ? -1.595 -9.765 -13.501 1.00 96.31 71 LEU A C 1
ATOM 557 O O . LEU A 1 71 ? -2.315 -8.765 -13.476 1.00 96.31 71 LEU A O 1
ATOM 561 N N . PRO A 1 72 ? -2.017 -10.893 -14.110 1.00 94.94 72 PRO A N 1
ATOM 562 C CA . PRO A 1 72 ? -3.278 -10.972 -14.863 1.00 94.94 72 PRO A CA 1
ATOM 563 C C . PRO A 1 72 ? -4.520 -10.653 -14.013 1.00 94.94 72 PRO A C 1
ATOM 565 O O . PRO A 1 72 ? -5.531 -10.170 -14.523 1.00 94.94 72 PRO A O 1
ATOM 568 N N . TRP A 1 73 ? -4.437 -10.897 -12.706 1.00 95.56 73 TRP A N 1
ATOM 569 C CA . TRP A 1 73 ? -5.483 -10.618 -11.723 1.00 95.56 73 TRP A CA 1
ATOM 570 C C . TRP A 1 73 ? -5.661 -9.120 -11.429 1.00 95.56 73 TRP A C 1
ATOM 572 O O . TRP A 1 73 ? -6.685 -8.724 -10.871 1.00 95.56 73 TRP A O 1
ATOM 582 N N . LEU A 1 74 ? -4.694 -8.266 -11.794 1.00 96.50 74 LEU A N 1
ATOM 583 C CA . LEU A 1 74 ? -4.719 -6.842 -11.453 1.00 96.50 74 LEU A CA 1
ATOM 584 C C . LEU A 1 74 ? -5.953 -6.149 -12.031 1.00 96.50 74 LEU A C 1
ATOM 586 O O . LEU A 1 74 ? -6.626 -5.425 -11.311 1.00 96.50 74 LEU A O 1
ATOM 590 N N . TYR A 1 75 ? -6.271 -6.423 -13.297 1.00 94.75 75 TYR A N 1
ATOM 591 C CA . TYR A 1 75 ? -7.423 -5.854 -14.007 1.00 94.75 75 TYR A CA 1
ATOM 592 C C . TYR A 1 75 ? -8.738 -6.617 -13.764 1.00 94.75 75 TYR A C 1
ATOM 594 O O . TYR A 1 75 ? -9.767 -6.271 -14.338 1.00 94.75 75 TYR A O 1
ATOM 602 N N . HIS A 1 76 ? -8.721 -7.642 -12.907 1.00 93.38 76 HIS A N 1
ATOM 603 C CA . HIS A 1 76 ? -9.878 -8.485 -12.601 1.00 93.38 76 HIS A CA 1
ATOM 604 C C . HIS A 1 76 ? -10.091 -8.597 -11.078 1.00 93.38 76 HIS A C 1
ATOM 606 O O . HIS A 1 76 ? -9.997 -9.697 -10.528 1.00 93.38 76 HIS A O 1
ATOM 612 N N . PRO A 1 77 ? -10.327 -7.475 -10.366 1.00 89.94 77 PRO A N 1
ATOM 613 C CA . PRO A 1 77 ? -10.606 -7.516 -8.933 1.00 89.94 77 PRO A CA 1
ATOM 614 C C . PRO A 1 77 ? -11.913 -8.278 -8.639 1.00 89.94 77 PRO A C 1
ATOM 616 O O . PRO A 1 77 ? -12.836 -8.237 -9.461 1.00 89.94 77 PRO A O 1
ATOM 619 N N . PRO A 1 78 ? -12.033 -8.949 -7.474 1.00 87.88 78 PRO A N 1
ATOM 620 C CA . PRO A 1 78 ? -13.281 -9.593 -7.074 1.00 87.88 78 PRO A CA 1
ATOM 621 C C . PRO A 1 78 ? -14.438 -8.591 -7.011 1.00 87.88 78 PRO A C 1
ATOM 623 O O . PRO A 1 78 ? -14.289 -7.474 -6.513 1.00 87.88 78 PRO A O 1
ATOM 626 N N . SER A 1 79 ? -15.612 -8.993 -7.501 1.00 77.25 79 SER A N 1
ATOM 627 C CA . SER A 1 79 ? -16.801 -8.139 -7.439 1.00 77.25 79 SER A CA 1
ATOM 628 C C . SER A 1 79 ? -17.333 -8.017 -6.006 1.00 77.25 79 SER A C 1
ATOM 630 O O . SER A 1 79 ? -17.189 -8.930 -5.192 1.00 77.25 79 SER A O 1
ATOM 632 N N . ALA A 1 80 ? -18.034 -6.920 -5.700 1.00 64.25 80 ALA A N 1
ATOM 633 C CA . ALA A 1 80 ? -18.660 -6.712 -4.388 1.00 64.25 80 ALA A CA 1
ATOM 634 C C . ALA A 1 80 ? -19.686 -7.803 -4.008 1.00 64.25 80 ALA A C 1
ATOM 636 O O . ALA A 1 80 ? -19.975 -7.989 -2.832 1.00 64.25 80 ALA A O 1
ATOM 637 N N . MET A 1 81 ? -20.220 -8.548 -4.986 1.00 62.66 81 MET A N 1
ATOM 638 C CA . MET A 1 81 ? -21.146 -9.665 -4.752 1.00 62.66 81 MET A CA 1
ATOM 639 C C . MET A 1 81 ? -20.438 -10.986 -4.403 1.00 62.66 81 MET A C 1
ATOM 641 O O . MET A 1 81 ? -21.098 -11.927 -3.975 1.00 62.66 81 MET A O 1
ATOM 645 N N . GLN A 1 82 ? -19.119 -11.071 -4.592 1.00 66.44 82 GLN A N 1
ATOM 646 C CA . GLN A 1 82 ? -18.305 -12.279 -4.399 1.00 66.44 82 GLN A CA 1
ATOM 647 C C . GLN A 1 82 ? -17.354 -12.146 -3.201 1.00 66.44 82 GLN A C 1
ATOM 649 O O . GLN A 1 82 ? -16.247 -12.664 -3.219 1.00 66.44 82 GLN A O 1
ATOM 654 N N . GLN A 1 83 ? -17.748 -11.420 -2.156 1.00 75.19 83 GLN A N 1
ATOM 655 C CA . GLN A 1 83 ? -16.882 -11.194 -0.999 1.00 75.19 83 GLN A CA 1
ATOM 656 C C . GLN A 1 83 ? -16.967 -12.368 -0.014 1.00 75.19 83 GLN A C 1
ATOM 658 O O . GLN A 1 83 ? -17.917 -12.472 0.758 1.00 75.19 83 GLN A O 1
ATOM 663 N N . GLY A 1 84 ? -15.970 -13.257 -0.045 1.00 87.25 84 GLY A N 1
ATOM 664 C CA . GLY A 1 84 ? -15.798 -14.355 0.905 1.00 87.25 84 GLY A CA 1
ATOM 665 C C . GLY A 1 84 ? -14.373 -14.447 1.473 1.00 87.25 84 GLY A C 1
ATOM 666 O O . GLY A 1 84 ? -13.489 -13.671 1.095 1.00 87.25 84 GLY A O 1
ATOM 667 N N . PRO A 1 85 ? -14.108 -15.405 2.387 1.00 92.81 85 PRO A N 1
ATOM 668 C CA . PRO A 1 85 ? -12.779 -15.605 2.976 1.00 92.81 85 PRO A CA 1
ATOM 669 C C . PRO A 1 85 ? -11.674 -15.846 1.938 1.00 92.81 85 PRO A C 1
ATOM 671 O O . PRO A 1 85 ? -10.529 -15.438 2.139 1.00 92.81 85 PRO A O 1
ATOM 674 N N . LYS A 1 86 ? -12.018 -16.494 0.817 1.00 93.88 86 LYS A N 1
ATOM 675 C CA . LYS A 1 86 ? -11.089 -16.779 -0.280 1.00 93.88 86 LYS A CA 1
ATOM 676 C C . LYS A 1 86 ? -10.675 -15.493 -0.998 1.00 93.88 86 LYS A C 1
ATOM 678 O O . LYS A 1 86 ? -9.488 -15.210 -1.109 1.00 93.88 86 LYS A O 1
ATOM 683 N N . GLU A 1 87 ? -11.641 -14.698 -1.436 1.00 94.50 87 GLU A N 1
ATOM 684 C CA . GLU A 1 87 ? -11.390 -13.450 -2.156 1.00 94.50 87 GLU A CA 1
ATOM 685 C C . GLU A 1 87 ? -10.664 -12.442 -1.258 1.00 94.50 87 GLU A C 1
ATOM 687 O O . GLU A 1 87 ? -9.762 -11.739 -1.709 1.00 94.50 87 GLU A O 1
ATOM 692 N N . PHE A 1 88 ? -10.977 -12.437 0.042 1.00 95.88 88 PHE A N 1
ATOM 693 C CA . PHE A 1 88 ? -10.242 -11.657 1.032 1.00 95.88 88 PHE A CA 1
ATOM 694 C C . PHE A 1 88 ? -8.750 -12.014 1.052 1.00 95.88 88 PHE A C 1
ATOM 696 O O . PHE A 1 88 ? -7.910 -11.127 0.894 1.00 95.88 88 PHE A O 1
ATOM 703 N N . ILE A 1 89 ? -8.392 -13.292 1.234 1.00 95.69 89 ILE A N 1
ATOM 704 C CA . ILE A 1 89 ? -6.981 -13.691 1.363 1.00 95.69 89 ILE A CA 1
ATOM 705 C C . ILE A 1 89 ? -6.210 -13.574 0.039 1.00 95.69 89 ILE A C 1
ATOM 707 O O . ILE A 1 89 ? -5.015 -13.257 0.047 1.00 95.69 89 ILE A O 1
ATOM 711 N N . GLU A 1 90 ? -6.887 -13.756 -1.098 1.00 96.06 90 GLU A N 1
ATOM 712 C CA . GLU A 1 90 ? -6.337 -13.481 -2.429 1.00 96.06 90 GLU A CA 1
ATOM 713 C C . GLU A 1 90 ? -6.000 -11.991 -2.574 1.00 96.06 90 GLU A C 1
ATOM 715 O O . GLU A 1 90 ? -4.850 -11.654 -2.865 1.00 96.06 90 GLU A O 1
ATOM 720 N N . CYS A 1 91 ? -6.932 -11.085 -2.252 1.00 97.56 91 CYS A N 1
ATOM 721 C CA . CYS A 1 91 ? -6.666 -9.645 -2.256 1.00 97.56 91 CYS A CA 1
ATOM 722 C C . CYS A 1 91 ? -5.545 -9.252 -1.283 1.00 97.56 91 CYS A C 1
ATOM 724 O O . CYS A 1 91 ? -4.693 -8.436 -1.637 1.00 97.56 91 CYS A O 1
ATOM 726 N N . VAL A 1 92 ? -5.470 -9.849 -0.086 1.00 97.94 92 VAL A N 1
ATOM 727 C CA . VAL A 1 92 ? -4.343 -9.615 0.840 1.00 97.94 92 VAL A CA 1
ATOM 728 C C . VAL A 1 92 ? -3.013 -10.014 0.199 1.00 97.94 92 VAL A C 1
ATOM 730 O O . VAL A 1 92 ? -2.036 -9.268 0.290 1.00 97.94 92 VAL A O 1
ATOM 733 N N . SER A 1 93 ? -2.967 -11.158 -0.481 1.00 97.81 93 SER A N 1
ATOM 734 C CA . SER A 1 93 ? -1.765 -11.645 -1.168 1.00 97.81 93 SER A CA 1
ATOM 735 C C . SER A 1 93 ? -1.360 -10.729 -2.328 1.00 97.81 93 SER A C 1
ATOM 737 O O . SER A 1 93 ? -0.191 -10.354 -2.439 1.00 97.81 93 SER A O 1
ATOM 739 N N . HIS A 1 94 ? -2.330 -10.283 -3.127 1.00 98.38 94 HIS A N 1
ATOM 740 C CA . HIS A 1 94 ? -2.140 -9.309 -4.201 1.00 98.38 94 HIS A CA 1
ATOM 741 C C . HIS A 1 94 ? -1.576 -7.981 -3.681 1.00 98.38 94 HIS A C 1
ATOM 743 O O . HIS A 1 94 ? -0.548 -7.506 -4.163 1.00 98.38 94 HIS A O 1
ATOM 749 N N . ILE A 1 95 ? -2.198 -7.401 -2.652 1.00 98.62 95 ILE A N 1
ATOM 750 C CA . ILE A 1 95 ? -1.781 -6.121 -2.064 1.00 98.62 95 ILE A CA 1
ATOM 751 C C . ILE A 1 95 ? -0.386 -6.214 -1.434 1.00 98.62 95 ILE A C 1
ATOM 753 O O . ILE A 1 95 ? 0.409 -5.277 -1.557 1.00 98.62 95 ILE A O 1
ATOM 757 N N . ARG A 1 96 ? -0.032 -7.348 -0.820 1.00 98.38 96 ARG A N 1
ATOM 758 C CA . ARG A 1 96 ? 1.332 -7.602 -0.327 1.00 98.38 96 ARG A CA 1
ATOM 759 C C . ARG A 1 96 ? 2.360 -7.619 -1.457 1.00 98.38 96 ARG A C 1
ATOM 761 O O . ARG A 1 96 ? 3.376 -6.929 -1.356 1.00 98.38 96 ARG A O 1
ATOM 768 N N . LEU A 1 97 ? 2.092 -8.360 -2.534 1.00 98.62 97 LEU A N 1
ATOM 769 C CA . LEU A 1 97 ? 2.986 -8.428 -3.692 1.00 98.62 97 LEU A CA 1
ATOM 770 C C . LEU A 1 97 ? 3.164 -7.049 -4.343 1.00 98.62 97 LEU A C 1
ATOM 772 O O . LEU A 1 97 ? 4.297 -6.622 -4.579 1.00 98.62 97 LEU A O 1
ATOM 776 N N . LEU A 1 98 ? 2.067 -6.315 -4.563 1.00 98.75 98 LEU A N 1
ATOM 777 C CA . LEU A 1 98 ? 2.128 -4.959 -5.115 1.00 98.75 98 LEU A CA 1
ATOM 778 C C . LEU A 1 98 ? 2.885 -4.006 -4.196 1.00 98.75 98 LEU A C 1
ATOM 780 O O . LEU A 1 98 ? 3.634 -3.171 -4.690 1.00 98.75 98 LEU A O 1
ATOM 784 N N . SER A 1 99 ? 2.747 -4.139 -2.874 1.00 98.81 99 SER A N 1
ATOM 785 C CA . SER A 1 99 ? 3.501 -3.314 -1.925 1.00 98.81 99 SER A CA 1
ATOM 786 C C . SER A 1 99 ? 5.008 -3.495 -2.109 1.00 98.81 99 SER A C 1
ATOM 788 O O . SER A 1 99 ? 5.736 -2.507 -2.205 1.00 98.81 99 SER A O 1
ATOM 790 N N . TRP A 1 100 ? 5.493 -4.738 -2.220 1.00 98.69 100 TRP A N 1
ATOM 791 C CA . TRP A 1 100 ? 6.914 -4.980 -2.487 1.00 98.69 100 TRP A CA 1
ATOM 792 C C . TRP A 1 100 ? 7.337 -4.433 -3.850 1.00 98.69 100 TRP A C 1
ATOM 794 O O . TRP A 1 100 ? 8.390 -3.806 -3.951 1.00 98.69 100 TRP A O 1
ATOM 804 N N . LEU A 1 101 ? 6.507 -4.616 -4.879 1.00 98.62 101 LEU A N 1
ATOM 805 C CA . LEU A 1 101 ? 6.790 -4.139 -6.230 1.00 98.62 101 LEU A CA 1
ATOM 806 C C . LEU A 1 101 ? 6.874 -2.603 -6.305 1.00 98.62 101 LEU A C 1
ATOM 808 O O . LEU A 1 101 ? 7.826 -2.071 -6.876 1.00 98.62 101 LEU A O 1
ATOM 812 N N . LEU A 1 102 ? 5.936 -1.882 -5.679 1.00 98.69 102 LEU A N 1
ATOM 813 C CA . LEU A 1 102 ? 5.958 -0.417 -5.594 1.00 98.69 102 LEU A CA 1
ATOM 814 C C . LEU A 1 102 ? 7.138 0.086 -4.759 1.00 98.69 102 LEU A C 1
ATOM 816 O O . LEU A 1 102 ? 7.788 1.056 -5.143 1.00 98.69 102 LEU A O 1
ATOM 820 N N . LEU A 1 103 ? 7.460 -0.588 -3.653 1.00 98.56 103 LEU A N 1
ATOM 821 C CA . LEU A 1 103 ? 8.628 -0.266 -2.834 1.00 98.56 103 LEU A CA 1
ATOM 822 C C . LEU A 1 103 ? 9.932 -0.416 -3.633 1.00 98.56 103 LEU A C 1
ATOM 824 O O . LEU A 1 103 ? 10.801 0.454 -3.563 1.00 98.56 103 LEU A O 1
ATOM 828 N N . GLY A 1 104 ? 10.049 -1.482 -4.430 1.00 98.25 104 GLY A N 1
ATOM 829 C CA . GLY A 1 104 ? 11.141 -1.677 -5.382 1.00 98.25 104 GLY A CA 1
ATOM 830 C C . GLY A 1 104 ? 11.200 -0.555 -6.418 1.00 98.25 104 GLY A C 1
ATOM 831 O O . GLY A 1 104 ? 12.234 0.090 -6.574 1.00 98.25 104 GLY A O 1
ATOM 832 N N . SER A 1 105 ? 10.073 -0.250 -7.062 1.00 97.56 105 SER A N 1
ATOM 833 C CA . SER A 1 105 ? 9.962 0.827 -8.053 1.00 97.56 105 SER A CA 1
ATOM 834 C C . SER A 1 105 ? 10.416 2.187 -7.512 1.00 97.56 105 SER A C 1
ATOM 836 O O . SER A 1 105 ? 11.239 2.873 -8.119 1.00 97.56 105 SER A O 1
ATOM 838 N N . LEU A 1 106 ? 9.910 2.564 -6.336 1.00 97.12 106 LEU A N 1
ATOM 839 C CA . LEU A 1 106 ? 10.242 3.815 -5.659 1.00 97.12 106 LEU A CA 1
ATOM 840 C C . LEU A 1 106 ? 11.708 3.858 -5.224 1.00 97.12 106 LEU A C 1
ATOM 842 O O . LEU A 1 106 ? 12.354 4.895 -5.356 1.00 97.12 106 LEU A O 1
ATOM 846 N N . THR A 1 107 ? 12.248 2.735 -4.747 1.00 96.88 107 THR A N 1
ATOM 847 C CA . THR A 1 107 ? 13.663 2.632 -4.367 1.00 96.88 107 THR A CA 1
ATOM 848 C C . THR A 1 107 ? 14.564 2.825 -5.581 1.00 96.88 107 THR A C 1
ATOM 850 O O . THR A 1 107 ? 15.496 3.625 -5.509 1.00 96.88 107 THR A O 1
ATOM 853 N N . HIS A 1 108 ? 14.250 2.187 -6.712 1.00 95.25 108 HIS A N 1
ATOM 854 C CA . HIS A 1 108 ? 14.994 2.380 -7.954 1.00 95.25 108 HIS A CA 1
ATOM 855 C C . HIS A 1 108 ? 14.982 3.852 -8.384 1.00 95.25 108 HIS A C 1
ATOM 857 O O . HIS A 1 108 ? 16.042 4.438 -8.600 1.00 95.25 108 HIS A O 1
ATOM 863 N N . ASN A 1 109 ? 13.802 4.476 -8.444 1.00 92.62 109 ASN A N 1
ATOM 864 C CA . ASN A 1 109 ? 13.678 5.878 -8.853 1.00 92.62 109 ASN A CA 1
ATOM 865 C C . ASN A 1 109 ? 14.416 6.824 -7.887 1.00 92.62 109 ASN A C 1
ATOM 867 O O . ASN A 1 109 ? 15.037 7.791 -8.320 1.00 92.62 109 ASN A O 1
ATOM 871 N N . ALA A 1 110 ? 14.421 6.523 -6.585 1.00 92.12 110 ALA A N 1
ATOM 872 C CA . ALA A 1 110 ? 15.134 7.322 -5.593 1.00 92.12 110 ALA A CA 1
ATOM 873 C C . ALA A 1 110 ? 16.664 7.158 -5.659 1.00 92.12 110 ALA A C 1
ATOM 875 O O . ALA A 1 110 ? 17.390 8.077 -5.266 1.00 92.12 110 ALA A O 1
ATOM 876 N N . VAL A 1 111 ? 17.177 6.004 -6.101 1.00 90.50 111 VAL A N 1
ATOM 877 C CA . VAL A 1 111 ? 18.620 5.735 -6.257 1.00 90.50 111 VAL A CA 1
ATOM 878 C C . VAL A 1 111 ? 19.138 6.248 -7.603 1.00 90.50 111 VAL A C 1
ATOM 880 O O . VAL A 1 111 ? 20.210 6.851 -7.645 1.00 90.50 111 VAL A O 1
ATOM 883 N N . CYS A 1 112 ? 18.351 6.086 -8.667 1.00 87.69 112 CYS A N 1
ATOM 884 C CA . CYS A 1 112 ? 18.667 6.479 -10.038 1.00 87.69 112 CYS A CA 1
ATOM 885 C C . CYS A 1 112 ? 17.700 7.571 -10.550 1.00 87.69 112 CYS A C 1
ATOM 887 O O . CYS A 1 112 ? 16.948 7.318 -11.492 1.00 87.69 112 CYS A O 1
ATOM 889 N N . PRO A 1 113 ? 17.717 8.799 -9.990 1.00 79.50 113 PRO A N 1
ATOM 890 C CA . PRO A 1 113 ? 16.761 9.852 -10.362 1.00 79.50 113 PRO A CA 1
ATOM 891 C C . PRO A 1 113 ? 16.916 10.344 -11.810 1.00 79.50 113 PRO A C 1
ATOM 893 O O . PRO A 1 113 ? 15.984 10.904 -12.372 1.00 79.50 113 PRO A O 1
ATOM 896 N N . ASN A 1 114 ? 18.079 10.109 -12.427 1.00 78.50 114 ASN A N 1
ATOM 897 C CA . ASN A 1 114 ? 18.386 10.504 -13.805 1.00 78.50 114 ASN A CA 1
ATOM 898 C C . ASN A 1 114 ? 18.233 9.344 -14.805 1.00 78.50 114 ASN A C 1
ATOM 900 O O . ASN A 1 114 ? 18.821 9.382 -15.887 1.00 78.50 114 ASN A O 1
ATOM 904 N N . ALA A 1 115 ? 17.520 8.273 -14.437 1.00 81.56 115 ALA A N 1
ATOM 905 C CA . ALA A 1 115 ? 17.241 7.179 -15.360 1.00 81.56 115 ALA A CA 1
ATOM 906 C C . ALA A 1 115 ? 16.472 7.693 -16.591 1.00 81.56 115 ALA A C 1
ATOM 908 O O . ALA A 1 115 ? 15.640 8.592 -16.498 1.00 81.56 115 ALA A O 1
ATOM 909 N N . SER A 1 116 ? 16.743 7.109 -17.760 1.00 76.88 116 SER A N 1
ATOM 910 C CA . SER A 1 116 ? 16.152 7.555 -19.031 1.00 76.88 116 SER A CA 1
ATOM 911 C C . SER A 1 116 ? 14.635 7.361 -19.113 1.00 76.88 116 SER A C 1
ATOM 913 O O . SER A 1 116 ? 13.974 8.062 -19.872 1.00 76.88 116 SER A O 1
ATOM 915 N N . SER A 1 117 ? 14.086 6.426 -18.337 1.00 82.44 117 SER A N 1
ATOM 916 C CA . SER A 1 117 ? 12.654 6.164 -18.215 1.00 82.44 117 SER A CA 1
ATOM 917 C C . SER A 1 117 ? 12.309 5.942 -16.746 1.00 82.44 117 SER A C 1
ATOM 919 O O . SER A 1 117 ? 13.072 5.254 -16.056 1.00 82.44 117 SER A O 1
ATOM 921 N N . PRO A 1 118 ? 11.161 6.446 -16.263 1.00 85.25 118 PRO A N 1
ATOM 922 C CA . PRO A 1 118 ? 10.702 6.121 -14.923 1.00 85.25 118 PRO A CA 1
ATOM 923 C C . PRO A 1 118 ? 10.395 4.625 -14.800 1.00 85.25 118 PRO A C 1
ATOM 925 O O . PRO A 1 118 ? 9.903 3.994 -15.740 1.00 85.25 118 PRO A O 1
ATOM 928 N N . CYS A 1 119 ? 10.687 4.060 -13.628 1.00 92.56 119 CYS A N 1
ATOM 929 C CA . CYS A 1 119 ? 10.229 2.726 -13.257 1.00 92.56 119 CYS A CA 1
ATOM 930 C C . CYS A 1 119 ? 8.765 2.846 -12.820 1.00 92.56 119 CYS A C 1
ATOM 932 O O . CYS A 1 119 ? 8.494 3.469 -11.790 1.00 92.56 119 CYS A O 1
ATOM 934 N N . LEU A 1 120 ? 7.855 2.323 -13.648 1.00 93.50 120 LEU A N 1
ATOM 935 C CA . LEU A 1 120 ? 6.401 2.344 -13.493 1.00 93.50 120 LEU A CA 1
ATOM 936 C C . LEU A 1 120 ? 5.804 0.949 -13.776 1.00 93.50 120 LEU A C 1
ATOM 938 O O . LEU A 1 120 ? 5.207 0.718 -14.834 1.00 93.50 120 LEU A O 1
ATOM 942 N N . PRO A 1 121 ? 5.986 -0.028 -12.868 1.00 95.69 121 PRO A N 1
ATOM 943 C CA . PRO A 1 121 ? 5.540 -1.396 -13.104 1.00 95.69 121 PRO A CA 1
ATOM 944 C C . PRO A 1 121 ? 4.020 -1.538 -13.067 1.00 95.69 121 PRO A C 1
ATOM 946 O O . PRO A 1 121 ? 3.491 -2.443 -13.704 1.00 95.69 121 PRO A O 1
ATOM 949 N N . ILE A 1 122 ? 3.327 -0.651 -12.345 1.00 96.69 122 ILE A N 1
ATOM 950 C CA . ILE A 1 122 ? 1.866 -0.605 -12.276 1.00 96.69 122 ILE A CA 1
ATOM 951 C C . ILE A 1 122 ? 1.375 0.628 -13.045 1.00 96.69 122 ILE A C 1
ATOM 953 O O . ILE A 1 122 ? 1.645 1.753 -12.617 1.00 96.69 122 ILE A O 1
ATOM 957 N N . PRO A 1 123 ? 0.679 0.446 -14.174 1.00 93.94 123 PRO A N 1
ATOM 958 C CA . PRO A 1 123 ? 0.084 1.536 -14.934 1.00 93.94 123 PRO A CA 1
ATOM 959 C C . 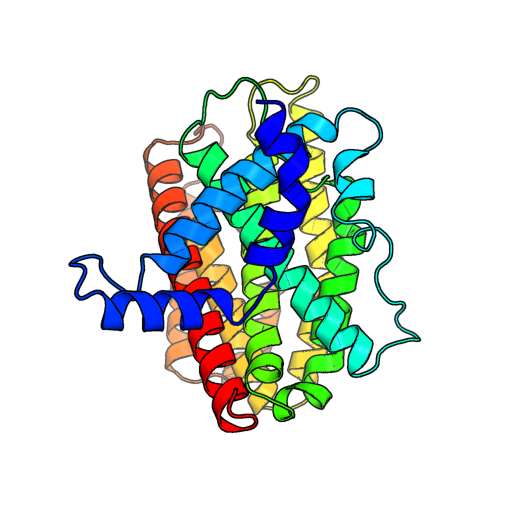PRO A 1 123 ? -0.852 2.390 -14.071 1.00 93.94 123 PRO A C 1
ATOM 961 O O . PRO A 1 123 ? -1.579 1.867 -13.226 1.00 93.94 123 PRO A O 1
ATOM 964 N N . LEU A 1 124 ? -0.850 3.710 -14.277 1.00 93.06 124 LEU A N 1
ATOM 965 C CA . LEU A 1 124 ? -1.717 4.624 -13.517 1.00 93.06 124 LEU A CA 1
ATOM 966 C C . LEU A 1 124 ? -3.208 4.360 -13.792 1.00 93.06 124 LEU A C 1
ATOM 968 O O . LEU A 1 124 ? -4.037 4.515 -12.898 1.00 93.06 124 LEU A O 1
ATOM 972 N N . ASP A 1 125 ? -3.546 3.887 -14.994 1.00 91.06 125 ASP A N 1
ATOM 973 C CA . ASP A 1 125 ? -4.911 3.492 -15.366 1.00 91.06 125 ASP A CA 1
ATOM 974 C C . ASP A 1 125 ? -5.431 2.262 -14.593 1.00 91.06 125 ASP A C 1
ATOM 976 O O . ASP A 1 125 ? -6.640 2.061 -14.502 1.00 91.06 125 ASP A O 1
ATOM 980 N N . ALA A 1 126 ? -4.548 1.487 -13.951 1.00 94.75 126 ALA A N 1
ATOM 981 C CA . ALA A 1 126 ? -4.923 0.370 -13.088 1.00 94.75 126 ALA A CA 1
ATOM 982 C C . ALA A 1 126 ? -5.369 0.812 -11.680 1.00 94.75 126 ALA A C 1
ATOM 984 O O . ALA A 1 126 ? -5.777 -0.027 -10.874 1.00 94.75 126 ALA A O 1
ATOM 985 N N . GLY A 1 127 ? -5.296 2.111 -11.354 1.00 95.50 127 GLY A N 1
ATOM 986 C CA . GLY A 1 127 ? -5.554 2.630 -10.006 1.00 95.50 127 GLY A CA 1
ATOM 987 C C . GLY A 1 127 ? -6.948 2.319 -9.457 1.00 95.50 127 GLY A C 1
ATOM 988 O O . GLY A 1 127 ? -7.096 2.047 -8.265 1.00 95.50 127 GLY A O 1
ATOM 989 N N . SER A 1 128 ? -7.957 2.298 -10.326 1.00 95.88 128 SER A N 1
ATOM 990 C CA . SER A 1 128 ? -9.329 1.900 -10.000 1.00 95.88 128 SER A CA 1
ATOM 991 C C . SER A 1 128 ? -9.405 0.442 -9.537 1.00 95.88 128 SER A C 1
ATOM 993 O O . SER A 1 128 ? -9.935 0.165 -8.466 1.00 95.88 128 SER A O 1
ATOM 995 N N . HIS A 1 129 ? -8.801 -0.475 -10.291 1.00 96.62 129 HIS A N 1
ATOM 996 C CA . HIS A 1 129 ? -8.795 -1.899 -9.970 1.00 96.62 129 HIS A CA 1
ATOM 997 C C . HIS A 1 129 ? -7.992 -2.208 -8.707 1.00 96.62 129 HIS A C 1
ATOM 999 O O . HIS A 1 129 ? -8.396 -3.020 -7.878 1.00 96.62 129 HIS A O 1
ATOM 1005 N N . VAL A 1 130 ? -6.864 -1.521 -8.524 1.00 97.50 130 VAL A N 1
ATOM 1006 C CA . VAL A 1 130 ? -6.073 -1.583 -7.292 1.00 97.50 130 VAL A CA 1
ATOM 1007 C C . VAL A 1 130 ? -6.909 -1.157 -6.078 1.00 97.50 130 VAL A C 1
ATOM 1009 O O . VAL A 1 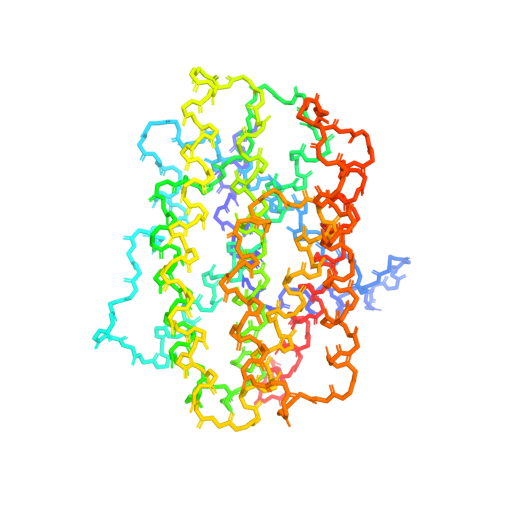130 ? -6.838 -1.805 -5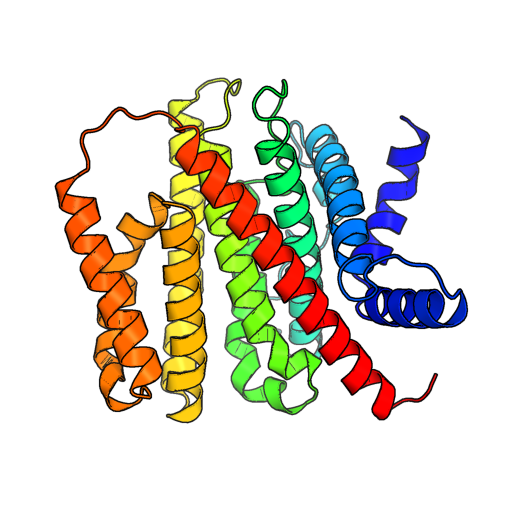.032 1.00 97.50 130 VAL A O 1
ATOM 1012 N N . ALA A 1 131 ? -7.706 -0.089 -6.206 1.00 97.81 131 ALA A N 1
ATOM 1013 C CA . ALA A 1 131 ? -8.621 0.340 -5.150 1.00 97.81 131 ALA A CA 1
ATOM 1014 C C . ALA A 1 131 ? -9.648 -0.752 -4.825 1.00 97.81 131 ALA A C 1
ATOM 1016 O O . ALA A 1 131 ? -9.890 -1.012 -3.649 1.00 97.81 131 ALA A O 1
ATOM 1017 N N . ASP A 1 132 ? -10.190 -1.429 -5.839 1.00 96.75 132 ASP A N 1
ATOM 1018 C CA . ASP A 1 132 ? -11.178 -2.496 -5.654 1.00 96.75 132 ASP A CA 1
ATOM 1019 C C . ASP A 1 132 ? -10.599 -3.683 -4.853 1.00 96.75 132 ASP A C 1
ATOM 1021 O O . ASP A 1 132 ? -11.241 -4.154 -3.913 1.00 96.75 132 ASP A O 1
ATOM 1025 N N . HIS A 1 133 ? -9.349 -4.101 -5.117 1.00 97.31 133 HIS A N 1
ATOM 1026 C CA . HIS A 1 133 ? -8.653 -5.103 -4.281 1.00 97.31 133 HIS A CA 1
ATOM 1027 C C . HIS A 1 133 ? -8.524 -4.644 -2.822 1.00 97.31 133 HIS A C 1
ATOM 1029 O O . HIS A 1 133 ? -8.719 -5.433 -1.896 1.00 97.31 133 HIS A O 1
ATOM 1035 N N . LEU A 1 134 ? -8.210 -3.365 -2.594 1.00 97.56 134 LEU A N 1
ATOM 1036 C CA . LEU A 1 134 ? -8.096 -2.817 -1.242 1.00 97.56 134 LEU A CA 1
ATOM 1037 C C . LEU A 1 134 ? -9.454 -2.775 -0.526 1.00 97.56 134 LEU A C 1
ATOM 1039 O O . LEU A 1 134 ? -9.538 -3.084 0.661 1.00 97.56 134 LEU A O 1
ATOM 1043 N N . ILE A 1 135 ? -10.516 -2.410 -1.246 1.00 96.81 135 ILE A N 1
ATOM 1044 C CA . ILE A 1 135 ? -11.885 -2.321 -0.730 1.00 96.81 135 ILE A CA 1
ATOM 1045 C C . ILE A 1 135 ? -12.379 -3.691 -0.256 1.00 96.81 135 ILE A C 1
ATOM 1047 O O . ILE A 1 135 ? -12.965 -3.768 0.822 1.00 96.81 135 ILE A O 1
ATOM 1051 N N . VAL A 1 136 ? -12.083 -4.776 -0.982 1.00 96.44 136 VAL A N 1
ATOM 1052 C CA . VAL A 1 136 ? -12.406 -6.149 -0.542 1.00 96.44 136 VAL A CA 1
ATOM 1053 C C . VAL A 1 136 ? -11.770 -6.462 0.818 1.00 96.44 136 VAL A C 1
ATOM 1055 O O . VAL A 1 136 ? -12.440 -6.997 1.702 1.00 96.44 136 VAL A O 1
ATOM 1058 N N . ILE A 1 137 ? -10.506 -6.073 1.030 1.00 97.31 137 ILE A N 1
ATOM 1059 C CA . ILE A 1 137 ? -9.833 -6.246 2.327 1.00 97.31 137 ILE A CA 1
ATOM 1060 C C . ILE A 1 137 ? -10.528 -5.411 3.404 1.00 97.31 137 ILE A C 1
ATOM 1062 O O . ILE A 1 137 ? -10.814 -5.921 4.483 1.00 97.31 137 ILE A O 1
ATOM 1066 N N . LEU A 1 138 ? -10.801 -4.132 3.135 1.00 96.88 138 LEU A N 1
ATOM 1067 C CA . LEU A 1 138 ? -11.393 -3.237 4.130 1.00 96.88 138 LEU A CA 1
ATOM 1068 C C . LEU A 1 138 ? -12.799 -3.690 4.538 1.00 96.88 138 LEU A C 1
ATOM 1070 O O . LEU A 1 138 ? -13.094 -3.719 5.727 1.00 96.88 138 LEU A O 1
ATOM 1074 N N . ILE A 1 139 ? -13.643 -4.096 3.588 1.00 94.75 139 ILE A N 1
ATOM 1075 C CA . ILE A 1 139 ? -15.002 -4.565 3.884 1.00 94.75 139 ILE A CA 1
ATOM 1076 C C . ILE A 1 139 ? -14.977 -5.914 4.614 1.00 94.75 139 ILE A C 1
ATOM 1078 O O . ILE A 1 139 ? -15.720 -6.095 5.574 1.00 94.75 139 ILE A O 1
ATOM 1082 N N . GLY A 1 140 ? -14.103 -6.846 4.217 1.00 94.75 140 GLY A N 1
ATOM 1083 C CA . GLY A 1 140 ? -14.018 -8.168 4.848 1.00 94.75 140 GLY A CA 1
ATOM 1084 C C . GLY A 1 140 ? -13.315 -8.181 6.212 1.00 94.75 140 GLY A C 1
ATOM 1085 O O . GLY A 1 140 ? -13.492 -9.115 6.994 1.00 94.75 140 GLY A O 1
ATOM 1086 N N . PHE A 1 141 ? -12.522 -7.157 6.542 1.00 96.44 141 PHE A N 1
ATOM 1087 C CA . PHE A 1 141 ? -11.686 -7.140 7.748 1.00 96.44 141 PHE A CA 1
ATOM 1088 C C . PHE A 1 141 ? -12.434 -7.400 9.074 1.00 96.44 141 PHE A C 1
ATOM 1090 O O . PHE A 1 141 ? -11.927 -8.186 9.884 1.00 96.44 141 PHE A O 1
ATOM 1097 N N . PRO A 1 142 ? -13.621 -6.816 9.343 1.00 95.25 142 PRO A N 1
ATOM 1098 C CA . PRO A 1 142 ? -14.342 -7.029 10.601 1.00 95.25 142 PRO A CA 1
ATOM 1099 C C . PRO A 1 142 ? -14.682 -8.497 10.869 1.00 95.25 142 PRO A C 1
ATOM 1101 O O . PRO A 1 142 ? -14.683 -8.923 12.025 1.00 95.25 142 PRO A O 1
ATOM 1104 N N . GLU A 1 143 ? -14.945 -9.261 9.810 1.00 93.75 143 GLU A N 1
ATOM 1105 C CA . GLU A 1 143 ? -15.291 -10.680 9.890 1.00 93.75 143 GLU A CA 1
ATOM 1106 C C . GLU A 1 143 ? -14.043 -11.563 9.887 1.00 93.75 143 GLU A C 1
ATOM 1108 O O . GLU A 1 143 ? -13.936 -12.496 10.680 1.00 93.75 143 GLU A O 1
ATOM 1113 N N . GLN A 1 144 ? -13.073 -11.245 9.027 1.00 94.44 144 GLN A N 1
ATOM 1114 C CA . GLN A 1 144 ? -11.952 -12.135 8.733 1.00 94.44 144 GLN A CA 1
ATOM 1115 C C . GLN A 1 144 ? -10.744 -11.956 9.669 1.00 94.44 144 GLN A C 1
ATOM 1117 O O . GLN A 1 144 ? -9.943 -12.873 9.833 1.00 94.44 144 GLN A O 1
ATOM 1122 N N . SER A 1 145 ? -10.595 -10.798 10.322 1.00 93.31 145 SER A N 1
ATOM 1123 C CA . SER A 1 145 ? -9.393 -10.439 11.106 1.00 93.31 145 SER A CA 1
ATOM 1124 C C . SER A 1 145 ? -9.055 -11.374 12.273 1.00 93.31 145 SER A C 1
ATOM 1126 O O . SER A 1 145 ? -7.915 -11.388 12.733 1.00 93.31 145 SER A O 1
ATOM 1128 N N . LYS A 1 146 ? -10.017 -12.166 12.757 1.00 92.38 146 LYS A N 1
ATOM 1129 C CA . LYS A 1 146 ? -9.839 -13.090 13.892 1.00 92.38 146 LYS A CA 1
ATOM 1130 C C . LYS A 1 146 ? -9.355 -14.482 13.477 1.00 92.38 146 LYS A C 1
ATOM 1132 O O . LYS A 1 146 ? -9.048 -15.289 14.347 1.00 92.38 146 LYS A O 1
ATOM 1137 N N . THR A 1 147 ? -9.297 -14.765 12.176 1.00 90.88 147 THR A N 1
ATOM 1138 C CA . THR A 1 147 ? -8.999 -16.103 11.645 1.00 90.88 147 THR A CA 1
ATOM 1139 C C . THR A 1 147 ? -7.532 -16.490 11.830 1.00 90.88 147 THR A C 1
ATOM 1141 O O . THR A 1 147 ? -7.224 -17.630 12.160 1.00 90.88 147 THR A O 1
ATOM 1144 N N . SER A 1 148 ? -6.606 -15.552 11.617 1.00 91.19 148 SER A N 1
ATOM 1145 C CA . SER A 1 148 ? -5.173 -15.763 11.842 1.00 91.19 148 SER A CA 1
ATOM 1146 C C . SER A 1 148 ? -4.425 -14.434 11.936 1.00 91.19 148 SER A C 1
ATOM 1148 O O . SER A 1 148 ? -4.959 -13.389 11.563 1.00 91.19 148 SER A O 1
ATOM 1150 N N . VAL A 1 149 ? -3.159 -14.466 12.366 1.00 92.12 149 VAL A N 1
ATOM 1151 C CA . VAL A 1 149 ? -2.299 -13.268 12.399 1.00 92.12 149 VAL A CA 1
ATOM 1152 C C . VAL A 1 149 ? -2.157 -12.635 11.012 1.00 92.12 149 VAL A C 1
ATOM 1154 O O . VAL A 1 149 ? -2.209 -11.417 10.900 1.00 92.12 149 VAL A O 1
ATOM 1157 N N . LEU A 1 150 ? -2.097 -13.434 9.941 1.00 91.38 150 LEU A N 1
ATOM 1158 C CA . LEU A 1 150 ? -2.105 -12.913 8.569 1.00 91.38 150 LEU A CA 1
ATOM 1159 C C . LEU A 1 150 ? -3.371 -12.092 8.272 1.00 91.38 150 LEU A C 1
ATOM 1161 O O . LEU A 1 150 ? -3.282 -11.002 7.707 1.00 91.38 150 LEU A O 1
ATOM 1165 N N . HIS A 1 151 ? -4.542 -12.580 8.684 1.00 94.12 151 HIS A N 1
ATOM 1166 C CA . HIS A 1 151 ? -5.792 -11.843 8.499 1.00 94.12 151 HIS A CA 1
ATOM 1167 C C . HIS A 1 151 ? -5.852 -10.595 9.387 1.00 94.12 151 HIS A C 1
ATOM 1169 O O . HIS A 1 151 ? -6.342 -9.561 8.948 1.00 94.12 151 HIS A O 1
ATOM 1175 N N . MET A 1 152 ? -5.315 -10.657 10.606 1.00 94.94 152 MET A N 1
ATOM 1176 C CA . MET A 1 152 ? -5.197 -9.498 11.495 1.00 94.94 152 MET A CA 1
ATOM 1177 C C . MET A 1 152 ? -4.282 -8.414 10.898 1.00 94.94 152 MET A C 1
ATOM 1179 O O . MET A 1 152 ? -4.590 -7.226 10.968 1.00 94.94 152 MET A O 1
ATOM 1183 N N . CYS A 1 153 ? -3.173 -8.811 10.270 1.00 96.75 153 CYS A N 1
ATOM 1184 C CA . CYS A 1 153 ? -2.210 -7.910 9.639 1.00 96.75 153 CYS A CA 1
ATOM 1185 C C . CYS A 1 153 ? -2.664 -7.373 8.270 1.00 96.75 153 CYS A C 1
ATOM 1187 O O . CYS A 1 153 ? -1.979 -6.525 7.693 1.00 96.75 153 CYS A O 1
ATOM 1189 N N . SER A 1 154 ? -3.810 -7.801 7.731 1.00 98.00 154 SER A N 1
ATOM 1190 C CA . SER A 1 154 ? -4.272 -7.335 6.418 1.00 98.00 154 SER A CA 1
ATOM 1191 C C . SER A 1 154 ? -4.536 -5.827 6.382 1.00 98.00 154 SER A C 1
ATOM 1193 O O . SER A 1 154 ? -4.217 -5.181 5.384 1.00 98.00 154 SER A O 1
ATOM 1195 N N . LEU A 1 155 ? -5.019 -5.241 7.485 1.00 97.62 155 LEU A N 1
ATOM 1196 C CA . LEU A 1 155 ? -5.228 -3.797 7.591 1.00 97.62 155 LEU A CA 1
ATOM 1197 C C . LEU A 1 155 ? -3.896 -3.039 7.527 1.00 97.62 155 LEU A C 1
ATOM 1199 O O . LEU A 1 155 ? -3.788 -2.029 6.833 1.00 97.62 155 LEU A O 1
ATOM 1203 N N . PHE A 1 156 ? -2.841 -3.569 8.157 1.00 98.50 156 PHE A N 1
ATOM 1204 C CA . PHE A 1 156 ? -1.489 -3.028 8.002 1.00 98.50 156 PHE A CA 1
ATOM 1205 C C . PHE A 1 156 ? -1.053 -3.038 6.532 1.00 98.50 156 PHE A C 1
ATOM 1207 O O . PHE A 1 156 ? -0.607 -2.007 6.029 1.00 98.50 156 PHE A O 1
ATOM 1214 N N . HIS A 1 157 ? -1.216 -4.164 5.830 1.00 98.44 157 HIS A N 1
ATOM 1215 C CA . HIS A 1 157 ? -0.846 -4.263 4.418 1.00 98.44 157 HIS A CA 1
ATOM 1216 C C . HIS A 1 157 ? -1.652 -3.303 3.538 1.00 98.44 157 HIS A C 1
ATOM 1218 O O . HIS A 1 157 ? -1.065 -2.642 2.683 1.00 98.44 157 HIS A O 1
ATOM 1224 N N . ALA A 1 158 ? -2.954 -3.151 3.792 1.00 98.62 158 ALA A N 1
ATOM 1225 C CA . ALA A 1 158 ? -3.800 -2.218 3.058 1.00 98.62 158 ALA A CA 1
ATOM 1226 C C . ALA A 1 158 ? -3.329 -0.760 3.217 1.00 98.62 158 ALA A C 1
ATOM 1228 O O . ALA A 1 158 ? -3.178 -0.033 2.234 1.00 98.62 158 ALA A O 1
ATOM 1229 N N . PHE A 1 159 ? -3.022 -0.329 4.443 1.00 98.69 159 PHE A N 1
ATOM 1230 C CA . PHE A 1 159 ? -2.573 1.043 4.696 1.00 98.69 159 PHE A CA 1
ATOM 1231 C C . PHE A 1 159 ? -1.133 1.313 4.243 1.00 98.69 159 PHE A C 1
ATOM 1233 O O . PHE A 1 159 ? -0.851 2.415 3.773 1.00 98.69 159 PHE A O 1
ATOM 1240 N N . ILE A 1 160 ? -0.224 0.337 4.341 1.00 98.56 160 ILE A N 1
ATOM 1241 C CA . ILE A 1 160 ? 1.127 0.460 3.770 1.00 98.56 160 ILE A CA 1
ATOM 1242 C C . ILE A 1 160 ? 1.059 0.565 2.251 1.00 98.56 160 ILE A C 1
ATOM 1244 O O . ILE A 1 160 ? 1.711 1.432 1.669 1.00 98.56 160 ILE A O 1
ATOM 1248 N N . PHE A 1 161 ? 0.235 -0.264 1.612 1.00 98.88 161 PHE A N 1
ATOM 1249 C CA . PHE A 1 161 ? 0.016 -0.167 0.180 1.00 98.88 161 PHE A CA 1
ATOM 1250 C C . PHE A 1 161 ? -0.527 1.209 -0.207 1.00 98.88 161 PHE A C 1
ATOM 1252 O O . PHE A 1 161 ? 0.002 1.838 -1.115 1.00 98.88 161 PHE A O 1
ATOM 1259 N N . ALA A 1 162 ? -1.527 1.723 0.511 1.00 98.75 162 ALA A N 1
ATOM 1260 C CA . ALA A 1 162 ? -2.100 3.034 0.224 1.00 98.75 162 ALA A CA 1
ATOM 1261 C C . ALA A 1 162 ? -1.076 4.183 0.370 1.00 98.75 162 ALA A C 1
ATOM 1263 O O . ALA A 1 162 ? -1.088 5.126 -0.427 1.00 98.75 162 ALA A O 1
ATOM 1264 N N . GLN A 1 163 ? -0.143 4.089 1.330 1.00 98.56 163 GLN A N 1
ATOM 1265 C CA . GLN A 1 163 ? 1.000 5.011 1.425 1.00 98.56 163 GLN A CA 1
ATOM 1266 C C . GLN A 1 163 ? 1.903 4.904 0.189 1.00 98.56 163 GLN A C 1
ATOM 1268 O O . GLN A 1 163 ? 2.192 5.914 -0.453 1.00 98.56 163 GLN A O 1
ATOM 1273 N N . LEU A 1 164 ? 2.318 3.682 -0.165 1.00 98.75 164 LEU A N 1
ATOM 1274 C CA . LEU A 1 164 ? 3.176 3.410 -1.321 1.00 98.75 164 LEU A CA 1
ATOM 1275 C C . LEU A 1 164 ? 2.537 3.870 -2.630 1.00 98.75 164 LEU A C 1
ATOM 1277 O O . LEU A 1 164 ? 3.212 4.520 -3.416 1.00 98.75 164 LEU A O 1
ATOM 1281 N N . TRP A 1 165 ? 1.250 3.597 -2.844 1.00 98.62 165 TRP A N 1
ATOM 1282 C CA . TRP A 1 165 ? 0.497 4.023 -4.023 1.00 98.62 165 TRP A CA 1
ATOM 1283 C C . TRP A 1 165 ? 0.446 5.545 -4.151 1.00 98.62 165 TRP A C 1
ATOM 1285 O O . TRP A 1 165 ? 0.707 6.088 -5.224 1.00 98.62 165 TRP A O 1
ATOM 1295 N N . THR A 1 166 ? 0.182 6.244 -3.043 1.00 98.06 166 THR A N 1
ATOM 1296 C CA . THR A 1 166 ? 0.142 7.713 -3.023 1.00 98.06 166 THR A CA 1
ATOM 1297 C C . THR A 1 166 ? 1.500 8.304 -3.403 1.00 98.06 166 THR A C 1
ATOM 1299 O O . THR A 1 166 ? 1.580 9.148 -4.295 1.00 98.06 166 THR A O 1
ATOM 1302 N N . VAL A 1 167 ? 2.581 7.823 -2.777 1.00 97.19 167 VAL A N 1
ATOM 1303 C CA . VAL A 1 167 ? 3.949 8.277 -3.079 1.00 97.19 167 VAL A CA 1
ATOM 1304 C C . VAL A 1 167 ? 4.360 7.870 -4.498 1.00 97.19 167 VAL A C 1
ATOM 1306 O O . VAL A 1 167 ? 4.988 8.655 -5.195 1.00 97.19 167 VAL A O 1
ATOM 1309 N N . TYR A 1 168 ? 3.974 6.683 -4.966 1.00 97.12 168 TYR A N 1
ATOM 1310 C CA . TYR A 1 168 ? 4.225 6.205 -6.327 1.00 97.12 168 TYR A CA 1
ATOM 1311 C C . TYR A 1 168 ? 3.599 7.113 -7.386 1.00 97.12 168 TYR A C 1
ATOM 1313 O O . TYR A 1 168 ? 4.301 7.543 -8.302 1.00 97.12 168 TYR A O 1
ATOM 1321 N N . CYS A 1 169 ? 2.325 7.476 -7.232 1.00 96.06 169 CYS A N 1
ATOM 1322 C CA . CYS A 1 169 ? 1.661 8.420 -8.129 1.00 96.06 169 CYS A CA 1
ATOM 1323 C C . CYS A 1 169 ? 2.350 9.792 -8.106 1.00 96.06 169 CYS A C 1
ATOM 1325 O O . CYS A 1 169 ? 2.611 10.378 -9.153 1.00 96.06 169 CYS A O 1
ATOM 1327 N N . GLU A 1 170 ? 2.713 10.286 -6.921 1.00 92.25 170 GLU A N 1
ATOM 1328 C CA . GLU A 1 170 ? 3.388 11.578 -6.786 1.00 92.25 170 GLU A CA 1
ATOM 1329 C C . GLU A 1 170 ? 4.781 11.589 -7.432 1.00 92.25 170 GLU A C 1
ATOM 1331 O O . GLU A 1 170 ? 5.120 12.517 -8.160 1.00 92.25 170 GLU A O 1
ATOM 1336 N N . GLN A 1 171 ? 5.581 10.541 -7.224 1.00 90.56 171 GLN A N 1
ATOM 1337 C CA . GLN A 1 171 ? 6.897 10.420 -7.855 1.00 90.56 171 GLN A CA 1
ATOM 1338 C C . GLN A 1 171 ? 6.786 10.223 -9.371 1.00 90.56 171 GLN A C 1
ATOM 1340 O O . GLN A 1 171 ? 7.632 10.722 -10.109 1.00 90.56 171 GLN A O 1
ATOM 1345 N N . SER A 1 172 ? 5.723 9.565 -9.846 1.00 89.50 172 SER A N 1
ATOM 1346 C CA . SER A 1 172 ? 5.416 9.476 -11.279 1.00 89.50 172 SER A CA 1
ATOM 1347 C C . SER A 1 172 ? 5.146 10.860 -11.869 1.00 89.50 172 SER A C 1
ATOM 1349 O O . SER A 1 172 ? 5.631 11.167 -12.952 1.00 89.50 172 SER A O 1
ATOM 1351 N N . ALA A 1 173 ? 4.442 11.727 -11.135 1.00 87.38 173 ALA A N 1
ATOM 1352 C CA . ALA A 1 173 ? 4.115 13.074 -11.589 1.00 87.38 173 ALA A CA 1
ATOM 1353 C C . ALA A 1 173 ? 5.341 13.986 -11.768 1.00 87.38 173 ALA A C 1
ATOM 1355 O O . ALA A 1 173 ? 5.256 14.975 -12.490 1.00 87.38 173 ALA A O 1
ATOM 1356 N N . VAL A 1 174 ? 6.466 13.683 -11.116 1.00 81.88 174 VAL A N 1
ATOM 1357 C CA . VAL A 1 174 ? 7.706 14.483 -11.177 1.00 81.88 174 VAL A CA 1
ATOM 1358 C C . VAL A 1 174 ? 8.769 13.823 -12.072 1.00 81.88 174 VAL A C 1
ATOM 1360 O O . VAL A 1 174 ? 9.861 14.362 -12.250 1.00 81.88 174 VAL A O 1
ATOM 1363 N N . ALA A 1 175 ? 8.468 12.662 -12.664 1.00 74.81 175 ALA A N 1
ATOM 1364 C CA . ALA A 1 175 ? 9.399 11.935 -13.515 1.00 74.81 175 ALA A CA 1
ATOM 1365 C C . ALA A 1 175 ? 9.741 12.714 -14.797 1.00 74.81 175 ALA A C 1
ATOM 1367 O O . ALA A 1 175 ? 8.905 12.939 -15.675 1.00 74.81 175 ALA A O 1
ATOM 1368 N N . THR A 1 176 ? 11.012 13.082 -14.938 1.00 58.72 176 THR A N 1
ATOM 1369 C CA . THR A 1 176 ? 11.532 13.760 -16.126 1.00 58.72 176 THR A CA 1
ATOM 1370 C C . THR A 1 176 ? 11.544 12.798 -17.328 1.00 58.72 176 THR A C 1
ATOM 1372 O O . THR A 1 176 ? 11.721 11.594 -17.166 1.00 58.72 176 THR A O 1
ATOM 1375 N N . ASN A 1 177 ? 11.348 13.323 -18.547 1.00 62.06 177 ASN A N 1
ATOM 1376 C CA . ASN A 1 177 ? 11.400 12.616 -19.852 1.00 62.06 177 ASN A CA 1
ATOM 1377 C C . ASN A 1 177 ? 10.119 11.958 -20.417 1.00 62.06 177 ASN A C 1
ATOM 1379 O O . ASN A 1 177 ? 10.175 11.327 -21.470 1.00 62.06 177 ASN A O 1
ATOM 1383 N N . VAL A 1 178 ? 8.946 12.157 -19.821 1.00 62.75 178 VAL A N 1
ATOM 1384 C CA . VAL A 1 178 ? 7.638 11.895 -20.462 1.00 62.75 178 VAL A CA 1
ATOM 1385 C C . VAL A 1 178 ? 7.266 13.038 -21.430 1.00 62.75 178 VAL A C 1
ATOM 1387 O O . VAL A 1 178 ? 7.426 14.209 -21.086 1.00 62.75 178 VAL A O 1
ATOM 1390 N N . GLN A 1 179 ? 6.784 12.730 -22.642 1.00 63.38 179 GLN A N 1
ATOM 1391 C CA . GLN A 1 179 ? 6.159 13.723 -23.538 1.00 63.38 179 GLN A CA 1
ATOM 1392 C C . GLN A 1 179 ? 4.859 14.247 -22.890 1.00 63.38 179 GLN A C 1
ATOM 1394 O O . GLN A 1 179 ? 4.163 13.478 -22.241 1.00 63.38 179 GLN A O 1
ATOM 1399 N N . ASN A 1 180 ? 4.521 15.535 -23.032 1.00 72.50 180 ASN A N 1
ATOM 1400 C CA . ASN A 1 180 ? 3.377 16.170 -22.343 1.00 72.50 180 ASN A CA 1
ATOM 1401 C C . ASN A 1 180 ? 3.422 16.076 -20.801 1.00 72.50 180 ASN A C 1
ATOM 1403 O O . ASN A 1 180 ? 2.415 15.792 -20.156 1.00 72.50 180 ASN A O 1
ATOM 1407 N N . GLN A 1 181 ? 4.584 16.372 -20.205 1.00 78.69 181 GLN A N 1
ATOM 1408 C CA . GLN A 1 181 ? 4.819 16.381 -18.751 1.00 78.69 181 GLN A CA 1
ATOM 1409 C C . GLN A 1 181 ? 3.638 16.887 -17.915 1.00 78.69 181 GLN A C 1
ATOM 1411 O O . GLN A 1 181 ? 3.142 16.157 -17.070 1.00 78.69 181 GLN A O 1
ATOM 1416 N N . ASN A 1 182 ? 3.135 18.095 -18.187 1.00 80.75 182 ASN A N 1
ATOM 1417 C CA . ASN A 1 182 ? 2.067 18.696 -17.382 1.00 80.75 182 ASN A CA 1
ATOM 1418 C C . ASN A 1 182 ? 0.775 17.856 -17.361 1.00 80.75 182 ASN A C 1
ATOM 1420 O O . ASN A 1 182 ? 0.122 17.761 -16.323 1.00 80.75 182 ASN A O 1
ATOM 1424 N N . GLU A 1 183 ? 0.410 17.246 -18.491 1.00 82.88 183 GLU A N 1
ATOM 1425 C CA . GLU A 1 183 ? -0.779 16.394 -18.615 1.00 82.88 183 GLU A CA 1
ATOM 1426 C C . GLU A 1 183 ? -0.583 15.071 -17.863 1.00 82.88 183 GLU A C 1
ATOM 1428 O O . GLU A 1 183 ? -1.461 14.636 -17.113 1.00 82.88 183 GLU A O 1
ATOM 1433 N N . PHE A 1 184 ? 0.604 14.471 -17.991 1.00 85.06 184 PHE A N 1
ATOM 1434 C CA . PHE A 1 184 ? 0.965 13.258 -17.264 1.00 85.06 184 PHE A CA 1
ATOM 1435 C C . PHE A 1 184 ? 1.013 13.491 -15.747 1.00 85.06 184 PHE A C 1
ATOM 1437 O O . PHE A 1 184 ? 0.426 12.723 -14.984 1.00 85.06 184 PHE A O 1
ATOM 1444 N N . SER A 1 185 ? 1.638 14.586 -15.298 1.00 86.62 185 SER A N 1
ATOM 1445 C CA . SER A 1 185 ? 1.685 14.983 -13.888 1.00 86.62 185 SER A CA 1
ATOM 1446 C C . SER A 1 185 ? 0.289 15.169 -13.304 1.00 86.62 185 SER A C 1
ATOM 1448 O O . SER A 1 185 ? 0.001 14.680 -12.211 1.00 86.62 185 SER A O 1
ATOM 1450 N N . PHE A 1 186 ? -0.593 15.855 -14.035 1.00 88.62 186 PHE A N 1
ATOM 1451 C CA . PHE A 1 186 ? -1.973 16.058 -13.610 1.00 88.62 186 PHE A CA 1
ATOM 1452 C C . PHE A 1 186 ? -2.730 14.732 -13.509 1.00 88.62 186 PHE A C 1
ATOM 1454 O O . PHE A 1 186 ? -3.386 14.482 -12.499 1.00 88.62 186 PHE A O 1
ATOM 1461 N N . THR A 1 187 ? -2.569 13.857 -14.505 1.00 90.56 187 THR A N 1
ATOM 1462 C CA . THR A 1 187 ? -3.171 12.518 -14.521 1.00 90.56 187 THR A CA 1
ATOM 1463 C C . THR A 1 187 ? -2.735 11.702 -13.309 1.00 90.56 187 THR A C 1
ATOM 1465 O O . THR A 1 187 ? -3.583 11.192 -12.589 1.00 90.56 187 THR A O 1
ATOM 1468 N N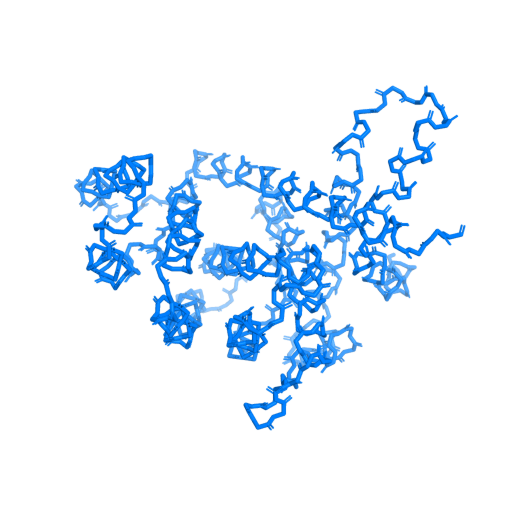 . ALA A 1 188 ? -1.436 11.649 -13.005 1.00 92.25 188 ALA A N 1
ATOM 1469 C CA . ALA A 1 188 ? -0.921 10.899 -11.861 1.00 92.25 188 ALA A CA 1
ATOM 1470 C C . ALA A 1 188 ? -1.474 11.403 -10.514 1.00 92.25 188 ALA A C 1
ATOM 1472 O O . ALA A 1 188 ? -1.855 10.605 -9.654 1.00 92.25 188 ALA A O 1
ATOM 1473 N N . ILE A 1 189 ? -1.579 12.725 -10.335 1.00 93.56 189 ILE A N 1
ATOM 1474 C CA . ILE A 1 189 ? -2.190 13.315 -9.135 1.00 93.56 189 ILE A CA 1
ATOM 1475 C C . ILE A 1 189 ? -3.683 12.968 -9.062 1.00 93.56 189 ILE A C 1
ATOM 1477 O O . ILE A 1 189 ? -4.164 12.584 -7.995 1.00 93.56 189 ILE A O 1
ATOM 1481 N N . LEU A 1 190 ? -4.419 13.079 -10.172 1.00 94.50 190 LEU A N 1
ATOM 1482 C CA . LEU A 1 190 ? -5.839 12.726 -10.216 1.00 94.50 190 LEU A CA 1
ATOM 1483 C C . LEU A 1 190 ? -6.078 11.246 -9.920 1.00 94.50 190 LEU A C 1
ATOM 1485 O O . LEU A 1 190 ? -6.961 10.941 -9.126 1.00 94.50 190 LEU A O 1
ATOM 1489 N N . THR A 1 191 ? -5.267 10.344 -10.473 1.00 95.56 191 THR A N 1
ATOM 1490 C CA . THR A 1 191 ? -5.331 8.903 -10.198 1.00 95.56 191 THR A CA 1
ATOM 1491 C C . THR A 1 191 ? -5.221 8.612 -8.701 1.00 95.56 191 THR A C 1
ATOM 1493 O O . THR A 1 191 ? -5.983 7.809 -8.161 1.00 95.56 191 THR A O 1
ATOM 1496 N N . ALA A 1 192 ? -4.307 9.281 -7.993 1.00 96.50 192 ALA A N 1
ATOM 1497 C CA . ALA A 1 192 ? -4.183 9.116 -6.548 1.00 96.50 192 ALA A CA 1
ATOM 1498 C C . ALA A 1 192 ? -5.411 9.640 -5.787 1.00 96.50 192 ALA A C 1
ATOM 1500 O O . ALA A 1 192 ? -5.854 9.019 -4.821 1.00 96.50 192 ALA A O 1
ATOM 1501 N N . LEU A 1 193 ? -5.973 10.776 -6.207 1.00 96.69 193 LEU A N 1
ATOM 1502 C CA . LEU A 1 193 ? -7.176 11.337 -5.586 1.00 96.69 193 LEU A CA 1
ATOM 1503 C C . LEU A 1 193 ? -8.414 10.470 -5.852 1.00 96.69 193 LEU A C 1
ATOM 1505 O O . LEU A 1 193 ? -9.220 10.282 -4.944 1.00 96.69 193 LEU A O 1
ATOM 1509 N N . GLU A 1 194 ? -8.547 9.907 -7.054 1.00 97.12 194 GLU A N 1
ATOM 1510 C CA . GLU A 1 194 ? -9.610 8.959 -7.397 1.00 97.12 194 GLU A CA 1
ATOM 1511 C C . GLU A 1 194 ? -9.495 7.671 -6.574 1.00 97.12 194 GLU A C 1
ATOM 1513 O O . GLU A 1 194 ? -10.483 7.188 -6.024 1.00 97.12 194 GLU A O 1
ATOM 1518 N N . PHE A 1 195 ? -8.283 7.136 -6.419 1.00 98.19 195 PHE A N 1
ATOM 1519 C CA . PHE A 1 195 ? -8.048 6.003 -5.527 1.00 98.19 195 PHE A CA 1
ATOM 1520 C C . PHE A 1 195 ? -8.578 6.297 -4.114 1.00 98.19 195 PHE A C 1
ATOM 1522 O O . PHE A 1 195 ? -9.326 5.503 -3.539 1.00 98.19 195 PHE A O 1
ATOM 1529 N N . TRP A 1 196 ? -8.266 7.474 -3.567 1.00 97.88 196 TRP A N 1
ATOM 1530 C CA . TRP A 1 196 ? -8.722 7.853 -2.233 1.00 97.88 196 TRP A CA 1
ATOM 1531 C C . TRP A 1 196 ? -10.220 8.133 -2.137 1.00 97.88 196 TRP A C 1
ATOM 1533 O O . TRP A 1 196 ? -10.808 7.830 -1.094 1.00 97.88 196 TRP A O 1
ATOM 1543 N N . SER A 1 197 ? -10.855 8.656 -3.188 1.00 97.06 197 SER A N 1
ATOM 1544 C CA . SER A 1 197 ? -12.309 8.854 -3.205 1.00 97.06 197 SER A CA 1
ATOM 1545 C C . SER A 1 197 ? -13.068 7.523 -3.159 1.00 97.06 197 SER A C 1
ATOM 1547 O O . SER A 1 197 ? -14.124 7.454 -2.532 1.00 97.06 197 SER A O 1
ATOM 1549 N N . ARG A 1 198 ? -12.500 6.453 -3.733 1.00 96.75 198 ARG A N 1
ATOM 1550 C CA . ARG A 1 198 ? -13.047 5.086 -3.677 1.00 96.75 198 ARG A CA 1
ATOM 1551 C C . ARG A 1 198 ? -12.778 4.376 -2.349 1.00 96.75 198 ARG A C 1
ATOM 1553 O O . ARG A 1 198 ? -13.661 3.716 -1.809 1.00 96.75 198 ARG A O 1
ATOM 1560 N N . VAL A 1 199 ? -11.567 4.509 -1.807 1.00 97.69 199 VAL A N 1
ATOM 1561 C CA . VAL A 1 199 ? -11.136 3.782 -0.596 1.00 97.69 199 VAL A CA 1
ATOM 1562 C C . VAL A 1 199 ? -11.708 4.391 0.690 1.00 97.69 199 VAL A C 1
ATOM 1564 O O . VAL A 1 199 ? -12.080 3.660 1.610 1.00 97.69 199 VAL A O 1
ATOM 15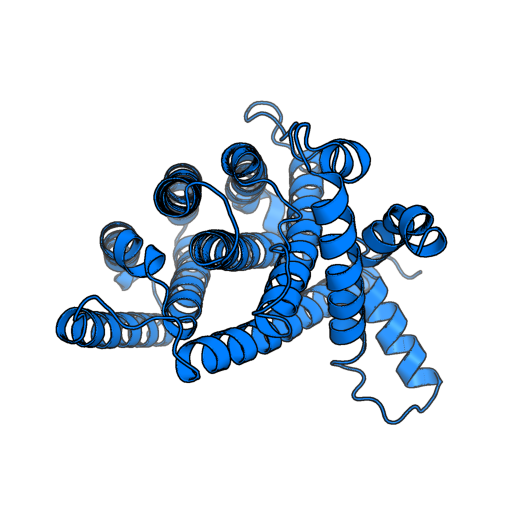67 N N . THR A 1 200 ? -11.814 5.722 0.770 1.00 97.19 200 THR A N 1
ATOM 1568 C CA . THR A 1 200 ? -12.234 6.424 2.000 1.00 97.19 200 THR A CA 1
ATOM 1569 C C . THR A 1 200 ? -13.615 5.993 2.525 1.00 97.19 200 THR A C 1
ATOM 1571 O O . THR A 1 200 ? -13.726 5.781 3.734 1.00 97.19 200 THR A O 1
ATOM 1574 N N . PRO A 1 201 ? -14.655 5.782 1.691 1.00 96.56 201 PRO A N 1
ATOM 1575 C CA . PRO A 1 201 ? -15.935 5.238 2.152 1.00 96.56 201 PRO A CA 1
ATOM 1576 C C . PRO A 1 201 ? -15.815 3.916 2.925 1.00 96.56 201 PRO A C 1
ATOM 1578 O O . PRO A 1 201 ? -16.460 3.755 3.959 1.00 96.56 201 PRO A O 1
ATOM 1581 N N . SER A 1 202 ? -14.942 3.001 2.490 1.00 96.38 202 SER A N 1
ATOM 1582 C CA . SER A 1 202 ? -14.733 1.714 3.175 1.00 96.38 202 SER A CA 1
ATOM 1583 C C . SER A 1 202 ? -14.006 1.884 4.515 1.00 96.38 202 SER A C 1
ATOM 1585 O O . SER A 1 202 ? -14.297 1.178 5.478 1.00 96.38 202 SER A O 1
ATOM 1587 N N . ILE A 1 203 ? -13.105 2.869 4.624 1.00 97.44 203 ILE A N 1
ATOM 1588 C CA . ILE A 1 203 ? -12.472 3.250 5.901 1.00 97.44 203 ILE A CA 1
ATOM 1589 C C . ILE A 1 203 ? -13.523 3.797 6.877 1.00 97.44 203 ILE A C 1
ATOM 1591 O O . ILE A 1 203 ? -13.545 3.407 8.043 1.00 97.44 203 ILE A O 1
ATOM 1595 N N . LEU A 1 204 ? -14.418 4.671 6.408 1.00 95.88 204 LEU A N 1
ATOM 1596 C CA . LEU A 1 204 ? -15.515 5.201 7.223 1.00 95.88 204 LEU A CA 1
ATOM 1597 C C . LEU A 1 204 ? -16.449 4.087 7.706 1.00 95.88 204 LEU A C 1
ATOM 1599 O O . LEU A 1 204 ? -16.822 4.066 8.878 1.00 95.88 204 LEU A O 1
ATOM 1603 N N . GLN A 1 205 ? -16.781 3.140 6.825 1.00 94.44 205 GLN A N 1
ATOM 1604 C CA . GLN A 1 205 ? -17.578 1.970 7.181 1.00 94.44 205 GLN A CA 1
ATOM 1605 C C . GLN A 1 205 ? -16.892 1.141 8.272 1.00 94.44 205 GLN A C 1
ATOM 1607 O O . GLN A 1 205 ? -17.534 0.813 9.268 1.00 94.44 205 GLN A O 1
ATOM 1612 N N . LEU A 1 206 ? -15.584 0.881 8.148 1.00 94.19 206 LEU A N 1
ATOM 1613 C CA . LEU A 1 206 ? -14.794 0.211 9.185 1.00 94.19 206 LEU A CA 1
ATOM 1614 C C . LEU A 1 206 ? -14.883 0.924 10.537 1.00 94.19 206 LEU A C 1
ATOM 1616 O O . LEU A 1 206 ? -15.146 0.293 11.562 1.00 94.19 206 LEU A O 1
ATOM 1620 N N . MET A 1 207 ? -14.715 2.246 10.547 1.00 94.31 207 MET A N 1
ATOM 1621 C CA . MET A 1 207 ? -14.818 3.050 11.766 1.00 94.31 207 MET A CA 1
ATOM 1622 C C . MET A 1 207 ? -16.219 2.986 12.390 1.00 94.31 207 MET A C 1
ATOM 1624 O O . MET A 1 207 ? -16.353 3.093 13.604 1.00 94.31 207 MET A O 1
ATOM 1628 N N . ALA A 1 208 ? -17.270 2.753 11.606 1.00 92.75 208 ALA A N 1
ATOM 1629 C CA . ALA A 1 208 ? -18.629 2.639 12.126 1.00 92.75 208 ALA A CA 1
ATOM 1630 C C . ALA A 1 208 ? -18.925 1.302 12.843 1.00 92.75 208 ALA A C 1
ATOM 1632 O O . ALA A 1 208 ? -19.946 1.210 13.523 1.00 92.75 208 ALA A O 1
ATOM 1633 N N . HIS A 1 209 ? -18.063 0.276 12.745 1.00 90.62 209 HIS A N 1
ATOM 1634 C CA . HIS A 1 209 ? -18.356 -1.054 13.308 1.00 90.62 209 HIS A CA 1
ATOM 1635 C C . HIS A 1 209 ? -18.411 -1.088 14.841 1.00 90.62 209 HIS A C 1
ATOM 1637 O O . HIS A 1 209 ? -19.382 -1.572 15.418 1.00 90.62 209 HIS A O 1
ATOM 1643 N N . ASN A 1 210 ? -17.340 -0.669 15.524 1.00 90.31 210 ASN A N 1
ATOM 1644 C CA . ASN A 1 210 ? -17.270 -0.628 16.988 1.00 90.31 210 ASN A CA 1
ATOM 1645 C C . ASN A 1 210 ? -16.089 0.234 17.470 1.00 90.31 210 ASN A C 1
ATOM 1647 O O . ASN A 1 210 ? -15.193 0.568 16.699 1.00 90.31 210 ASN A O 1
ATOM 1651 N N . LYS A 1 211 ? -16.053 0.548 18.773 1.00 88.88 211 LYS A N 1
ATOM 1652 C CA . LYS A 1 211 ? -15.025 1.422 19.373 1.00 88.88 211 LYS A CA 1
ATOM 1653 C C . LYS A 1 211 ? -13.588 0.916 19.192 1.00 88.88 211 LYS A C 1
ATOM 1655 O O . LYS A 1 211 ? -12.701 1.726 18.958 1.00 88.88 211 LYS A O 1
ATOM 1660 N N . VAL A 1 212 ? -13.358 -0.397 19.286 1.00 90.38 212 VAL A N 1
ATOM 1661 C CA . VAL A 1 212 ? -12.018 -0.986 19.091 1.00 90.38 212 VAL A CA 1
ATOM 1662 C C . VAL A 1 212 ? -11.572 -0.796 17.641 1.00 90.38 212 VAL A C 1
ATOM 1664 O O . VAL A 1 212 ? -10.423 -0.443 17.383 1.00 90.38 212 VAL A O 1
ATOM 1667 N N . MET A 1 213 ? -12.501 -0.959 16.696 1.00 93.62 213 MET A N 1
ATOM 1668 C CA . MET A 1 213 ? -12.254 -0.732 15.276 1.00 93.62 213 MET A CA 1
ATOM 1669 C C . MET A 1 213 ? -11.960 0.741 14.977 1.00 93.62 213 MET A C 1
ATOM 1671 O O . MET A 1 213 ? -11.031 1.024 14.229 1.00 93.62 213 MET A O 1
ATOM 1675 N N . VAL A 1 214 ? -12.679 1.684 15.603 1.00 94.94 214 VAL A N 1
ATOM 1676 C CA . VAL A 1 214 ? -12.393 3.126 15.479 1.00 94.94 214 VAL A CA 1
ATOM 1677 C C . VAL A 1 214 ? -10.942 3.424 15.837 1.00 94.94 214 VAL A C 1
ATOM 1679 O O . VAL A 1 214 ? -10.242 4.068 15.060 1.00 94.94 214 VAL A O 1
ATOM 1682 N N . GLU A 1 215 ? -10.483 2.966 17.003 1.00 95.25 215 GLU A N 1
ATOM 1683 C CA . GLU A 1 215 ? -9.124 3.254 17.458 1.00 95.25 215 GLU A CA 1
ATOM 1684 C C . GLU A 1 215 ? -8.072 2.604 16.549 1.00 95.25 215 GLU A C 1
ATOM 1686 O O . GLU A 1 215 ? -7.114 3.266 16.148 1.00 95.25 215 GLU A O 1
ATOM 1691 N N . MET A 1 216 ? -8.284 1.344 16.158 1.00 96.06 216 MET A N 1
ATOM 1692 C CA . MET A 1 216 ? -7.392 0.615 15.253 1.00 96.06 216 MET A CA 1
ATOM 1693 C C . MET A 1 216 ? -7.284 1.291 13.880 1.00 96.06 216 MET A C 1
ATOM 1695 O O . MET A 1 216 ? -6.184 1.516 13.378 1.00 96.06 216 MET A O 1
ATOM 1699 N N . VAL A 1 217 ? -8.413 1.659 13.274 1.00 97.06 217 VAL A N 1
ATOM 1700 C CA . VAL A 1 217 ? -8.431 2.323 11.966 1.00 97.06 217 VAL A CA 1
ATOM 1701 C C . VAL A 1 217 ? -7.806 3.713 12.066 1.00 97.06 217 VAL A C 1
ATOM 1703 O O . VAL A 1 217 ? -6.960 4.057 11.243 1.00 97.06 217 VAL A O 1
ATOM 1706 N N . CYS A 1 218 ? -8.125 4.491 13.104 1.00 97.25 218 CYS A N 1
ATOM 1707 C CA . CYS A 1 218 ? -7.497 5.792 13.336 1.00 97.25 218 CYS A CA 1
ATOM 1708 C C . CYS A 1 218 ? -5.982 5.684 13.538 1.00 97.25 218 CYS A C 1
ATOM 1710 O O . CYS A 1 218 ? -5.252 6.514 13.003 1.00 97.25 218 CYS A O 1
ATOM 1712 N N . LEU A 1 219 ? -5.483 4.661 14.242 1.00 97.44 219 LEU A N 1
ATOM 1713 C CA . LEU A 1 219 ? -4.046 4.391 14.353 1.00 97.44 219 LEU A CA 1
ATOM 1714 C C . LEU A 1 219 ? -3.405 4.243 12.965 1.00 97.44 219 LEU A C 1
ATOM 1716 O O . LEU A 1 219 ? -2.345 4.827 12.711 1.00 97.44 219 LEU A O 1
ATOM 1720 N N . HIS A 1 220 ? -4.037 3.493 12.062 1.00 98.06 220 HIS A N 1
ATOM 1721 C CA . HIS A 1 220 ? -3.536 3.307 10.704 1.00 98.06 220 HIS A CA 1
ATOM 1722 C C . HIS A 1 220 ? -3.618 4.583 9.856 1.00 98.06 220 HIS A C 1
ATOM 1724 O O . HIS A 1 220 ? -2.635 4.921 9.194 1.00 98.06 220 HIS A O 1
ATOM 1730 N N . VAL A 1 221 ? -4.727 5.329 9.917 1.00 97.75 221 VAL A N 1
ATOM 1731 C CA . VAL A 1 221 ? -4.882 6.602 9.191 1.00 97.75 221 VAL A CA 1
ATOM 1732 C C . VAL A 1 221 ? -3.870 7.640 9.691 1.00 97.75 221 VAL A C 1
ATOM 1734 O O . VAL A 1 221 ? -3.195 8.264 8.880 1.00 97.75 221 VAL A O 1
ATOM 1737 N N . ILE A 1 222 ? -3.684 7.788 11.006 1.00 97.69 222 ILE A N 1
ATOM 1738 C CA . ILE A 1 222 ? -2.686 8.705 11.587 1.00 97.69 222 ILE A CA 1
ATOM 1739 C C . ILE A 1 222 ? -1.277 8.315 11.130 1.00 97.69 222 ILE A C 1
ATOM 1741 O O . ILE A 1 222 ? -0.521 9.168 10.673 1.00 97.69 222 ILE A O 1
ATOM 1745 N N . SER A 1 223 ? -0.937 7.024 11.182 1.00 98.06 223 SER A N 1
ATOM 1746 C CA . SER A 1 223 ? 0.370 6.536 10.717 1.00 98.06 223 SER A CA 1
ATOM 1747 C C . SER A 1 223 ? 0.586 6.786 9.219 1.00 98.06 223 SER A C 1
ATOM 1749 O O . SER A 1 223 ? 1.708 7.046 8.790 1.00 98.06 223 SER A O 1
ATOM 1751 N N . LEU A 1 224 ? -0.482 6.729 8.421 1.00 98.12 224 LEU A N 1
ATOM 1752 C CA . LEU A 1 224 ? -0.454 7.084 7.007 1.00 98.12 224 LEU A CA 1
ATOM 1753 C C . LEU A 1 224 ? -0.215 8.582 6.801 1.00 98.12 224 LEU A C 1
ATOM 1755 O O . LEU A 1 224 ? 0.620 8.954 5.982 1.00 98.12 224 LEU A O 1
ATOM 1759 N N . MET A 1 225 ? -0.902 9.440 7.553 1.00 96.94 225 MET A N 1
ATOM 1760 C CA . MET A 1 225 ? -0.713 10.890 7.484 1.00 96.94 225 MET A CA 1
ATOM 1761 C C . MET A 1 225 ? 0.718 11.291 7.874 1.00 96.94 225 MET A C 1
ATOM 1763 O O . MET A 1 225 ? 1.325 12.113 7.193 1.00 96.94 225 MET A O 1
ATOM 1767 N N . GLU A 1 226 ? 1.287 10.675 8.914 1.00 96.19 226 GLU A N 1
ATOM 1768 C CA . GLU A 1 226 ? 2.690 10.875 9.305 1.00 96.19 226 GLU A CA 1
ATOM 1769 C C . GLU A 1 226 ? 3.661 10.451 8.201 1.00 96.19 226 GLU A C 1
ATOM 1771 O O . GLU A 1 226 ? 4.597 11.185 7.899 1.00 96.19 226 GLU A O 1
ATOM 1776 N N . ALA A 1 227 ? 3.430 9.294 7.573 1.00 96.56 227 ALA A N 1
ATOM 1777 C CA . ALA A 1 227 ? 4.254 8.805 6.471 1.00 96.56 227 ALA A CA 1
ATOM 1778 C C . ALA A 1 227 ? 4.242 9.767 5.274 1.00 96.56 227 ALA A C 1
ATOM 1780 O O . ALA A 1 227 ? 5.294 10.110 4.735 1.00 96.56 227 ALA A O 1
ATOM 1781 N N . LEU A 1 228 ? 3.060 10.243 4.874 1.00 95.62 228 LEU A N 1
ATOM 1782 C CA . LEU A 1 228 ? 2.946 11.193 3.769 1.00 95.62 228 LEU A CA 1
ATOM 1783 C C . LEU A 1 228 ? 3.546 12.563 4.117 1.00 95.62 228 LEU A C 1
ATOM 1785 O O . LEU A 1 228 ? 4.139 13.207 3.251 1.00 95.62 228 LEU A O 1
ATOM 1789 N N . GLN A 1 229 ? 3.439 12.991 5.377 1.00 92.81 229 GLN A N 1
ATOM 1790 C CA . GLN A 1 229 ? 4.095 14.198 5.870 1.00 92.81 229 GLN A CA 1
ATOM 1791 C C . GLN A 1 229 ? 5.625 14.058 5.887 1.00 92.81 229 GLN A C 1
ATOM 1793 O O . GLN A 1 229 ? 6.306 14.981 5.451 1.00 92.81 229 GLN A O 1
ATOM 1798 N N . GLU A 1 230 ? 6.175 12.917 6.321 1.00 91.50 230 GLU A N 1
ATOM 1799 C CA . GLU A 1 230 ? 7.621 12.642 6.271 1.00 91.50 230 GLU A CA 1
ATOM 1800 C C . GLU A 1 230 ? 8.149 12.706 4.830 1.00 91.50 230 GLU A C 1
ATOM 1802 O O . GLU A 1 230 ? 9.233 13.237 4.591 1.00 91.50 230 GLU A O 1
ATOM 1807 N N . CYS A 1 231 ? 7.358 12.249 3.858 1.00 91.31 231 CYS A N 1
ATOM 1808 C CA . CYS A 1 231 ? 7.674 12.344 2.432 1.00 91.31 231 CYS A CA 1
ATOM 1809 C C . CYS A 1 231 ? 7.443 13.737 1.814 1.00 91.31 231 CYS A C 1
ATOM 1811 O O . CYS A 1 231 ? 7.730 13.911 0.632 1.00 91.31 231 CYS A O 1
ATOM 1813 N N . ASN A 1 232 ? 6.958 14.728 2.573 1.00 89.12 232 ASN A N 1
ATOM 1814 C CA . ASN A 1 232 ? 6.533 16.047 2.077 1.00 89.12 232 ASN A CA 1
ATOM 1815 C C . ASN A 1 232 ? 5.503 15.964 0.934 1.00 89.12 232 ASN A C 1
ATOM 1817 O O . ASN A 1 232 ? 5.590 16.705 -0.047 1.00 89.12 232 ASN A O 1
ATOM 1821 N N . SER A 1 233 ? 4.533 15.054 1.051 1.00 91.38 233 SER A N 1
ATOM 1822 C CA . SER A 1 233 ? 3.570 14.812 -0.019 1.00 91.38 233 SER A CA 1
ATOM 1823 C C . SER A 1 233 ? 2.668 16.020 -0.282 1.00 91.38 233 SER A C 1
ATOM 1825 O O . SER A 1 233 ? 1.998 16.552 0.604 1.00 91.38 233 SER A O 1
ATOM 1827 N N . THR A 1 234 ? 2.591 16.407 -1.550 1.00 90.12 234 THR A N 1
ATOM 1828 C CA . THR A 1 234 ? 1.662 17.417 -2.067 1.00 90.12 234 THR A CA 1
ATOM 1829 C C . THR A 1 234 ? 0.231 16.891 -2.151 1.00 90.12 234 THR A C 1
ATOM 1831 O O . THR A 1 234 ? -0.724 17.643 -1.945 1.00 90.12 234 THR A O 1
ATOM 1834 N N . ILE A 1 235 ? 0.066 15.591 -2.412 1.00 92.88 235 ILE A N 1
ATOM 1835 C CA . ILE A 1 235 ? -1.241 14.928 -2.428 1.00 92.88 235 ILE A CA 1
ATOM 1836 C C . ILE A 1 235 ? -1.833 14.912 -1.017 1.00 92.88 235 ILE A C 1
ATOM 1838 O O . ILE A 1 235 ? -3.023 15.174 -0.853 1.00 92.88 235 ILE A O 1
ATOM 1842 N N . PHE A 1 236 ? -1.007 14.706 0.014 1.00 93.56 236 PHE A N 1
ATOM 1843 C CA . PHE A 1 236 ? -1.452 14.773 1.407 1.00 93.56 236 PHE A CA 1
ATOM 1844 C C . PHE A 1 236 ? -2.155 16.091 1.739 1.00 93.56 236 PHE A C 1
ATOM 1846 O O . PHE A 1 236 ? -3.236 16.062 2.322 1.00 93.56 236 PHE A O 1
ATOM 1853 N N . VAL A 1 237 ? -1.626 17.234 1.285 1.00 89.81 237 VAL A N 1
ATOM 1854 C CA . VAL A 1 237 ? -2.249 18.555 1.500 1.00 89.81 237 VAL A CA 1
ATOM 1855 C C . VAL A 1 237 ? -3.693 18.599 0.987 1.00 89.81 237 VAL A C 1
ATOM 1857 O O . VAL A 1 237 ? -4.557 19.209 1.613 1.00 89.81 237 VAL A O 1
ATOM 1860 N N . LYS A 1 238 ? -3.976 17.902 -0.119 1.00 91.88 238 LYS A N 1
ATOM 1861 C CA . LYS A 1 238 ? -5.316 17.809 -0.714 1.00 91.88 238 LYS A CA 1
ATOM 1862 C C . LYS A 1 238 ? -6.246 16.853 0.045 1.00 91.88 238 LYS A C 1
ATOM 1864 O O . LYS A 1 238 ? -7.457 17.020 -0.031 1.00 91.88 238 LYS A O 1
ATOM 1869 N N . LEU A 1 239 ? -5.702 15.875 0.773 1.00 92.88 239 LEU A N 1
ATOM 1870 C CA . LEU A 1 239 ? -6.467 14.859 1.512 1.00 92.88 239 LEU A CA 1
ATOM 1871 C C . LEU A 1 239 ? -6.795 15.277 2.955 1.00 92.88 239 LEU A C 1
ATOM 1873 O O . LEU A 1 239 ? -7.797 14.826 3.514 1.00 92.88 239 LEU A O 1
ATOM 1877 N N . ILE A 1 240 ? -6.003 16.174 3.554 1.00 91.69 240 ILE A N 1
ATOM 1878 C CA . ILE A 1 240 ? -6.211 16.672 4.928 1.00 91.69 240 ILE A CA 1
ATOM 1879 C C . ILE A 1 240 ? -7.637 17.182 5.184 1.00 91.69 240 ILE A C 1
ATOM 1881 O O . ILE A 1 240 ? -8.199 16.785 6.209 1.00 91.69 240 ILE A O 1
ATOM 1885 N N . PRO A 1 241 ? -8.257 18.009 4.311 1.00 91.12 241 PRO A N 1
ATOM 1886 C CA . PRO A 1 241 ? -9.601 18.531 4.562 1.00 91.12 241 PRO A CA 1
ATOM 1887 C C . PRO A 1 241 ? -10.665 17.441 4.729 1.00 91.12 241 PRO A C 1
ATOM 1889 O O . PRO A 1 241 ? -11.685 17.684 5.362 1.00 91.12 241 PRO A O 1
ATOM 1892 N N . MET A 1 242 ? -10.428 16.243 4.185 1.00 92.06 242 MET A N 1
ATOM 1893 C CA . MET A 1 242 ? -11.327 15.097 4.306 1.00 92.06 242 MET A CA 1
ATOM 1894 C C . MET A 1 242 ? -10.995 14.235 5.531 1.00 92.06 242 MET A C 1
ATOM 1896 O O . MET A 1 242 ? -11.881 13.895 6.314 1.00 92.06 242 MET A O 1
ATOM 1900 N N . TRP A 1 243 ? -9.722 13.882 5.731 1.00 92.19 243 TRP A N 1
ATOM 1901 C CA . TRP A 1 243 ? -9.337 12.947 6.795 1.00 92.19 243 TRP A CA 1
ATOM 1902 C C . TRP A 1 243 ? -9.303 13.557 8.185 1.00 92.19 243 TRP A C 1
ATOM 1904 O O . TRP A 1 243 ? -9.607 12.872 9.161 1.00 92.19 243 TRP A O 1
ATOM 1914 N N . LEU A 1 244 ? -8.935 14.832 8.304 1.00 92.31 244 LEU A N 1
ATOM 1915 C CA . LEU A 1 244 ? -8.817 15.446 9.616 1.00 92.31 244 LEU A CA 1
ATOM 1916 C C . LEU A 1 244 ? -10.184 15.528 10.325 1.00 92.31 244 LEU A C 1
ATOM 1918 O O . LEU A 1 244 ? -10.269 15.024 11.448 1.00 92.31 244 LEU A O 1
ATOM 1922 N N . PRO A 1 245 ? -11.274 16.014 9.690 1.00 93.00 245 PRO A N 1
ATOM 1923 C CA . PRO A 1 245 ? -12.608 15.967 10.294 1.00 93.00 245 PRO A CA 1
ATOM 1924 C C . PRO A 1 245 ? -13.087 14.540 10.589 1.00 93.00 245 PRO A C 1
ATOM 1926 O O . PRO A 1 245 ? -13.687 14.292 11.638 1.00 93.00 245 PRO A O 1
ATOM 1929 N N . MET A 1 246 ? -12.778 13.585 9.703 1.00 93.75 246 MET A N 1
ATOM 1930 C CA . MET A 1 246 ? -13.104 12.167 9.891 1.00 93.75 246 MET A CA 1
ATOM 1931 C C . MET A 1 246 ? -12.528 11.622 11.208 1.00 93.75 246 MET A C 1
ATOM 1933 O O . MET A 1 246 ? -13.261 11.025 11.999 1.00 93.75 246 MET A O 1
ATOM 1937 N N . ILE A 1 247 ? -11.248 11.873 11.496 1.00 94.25 247 ILE A N 1
ATOM 1938 C CA . ILE A 1 247 ? -10.605 11.424 12.743 1.00 94.25 247 ILE A CA 1
ATOM 1939 C C . ILE A 1 247 ? -11.111 12.239 13.940 1.00 94.25 247 ILE A C 1
ATOM 1941 O O . ILE A 1 247 ? -11.417 11.677 14.991 1.00 94.25 247 ILE A O 1
ATOM 1945 N N . GLN A 1 248 ? -11.239 13.561 13.793 1.00 93.00 248 GLN A N 1
ATOM 1946 C CA . GLN A 1 248 ? -11.664 14.457 14.874 1.00 93.00 248 GLN A CA 1
ATOM 1947 C C . GLN A 1 248 ? -13.068 14.143 15.392 1.00 93.00 248 GLN A C 1
ATOM 1949 O O . GLN A 1 248 ? -13.296 14.193 16.600 1.00 93.00 248 GLN A O 1
ATOM 1954 N N . SER A 1 249 ? -13.991 13.746 14.512 1.00 93.56 249 SER A N 1
ATOM 1955 C CA . SER A 1 249 ? -15.334 13.304 14.915 1.00 93.56 249 SER A CA 1
ATOM 1956 C C . SER A 1 249 ? -15.313 12.094 15.866 1.00 93.56 249 SER A C 1
ATOM 1958 O O . SER A 1 249 ? -16.254 11.876 16.629 1.00 93.56 249 SER A O 1
ATOM 1960 N N . ASN A 1 250 ? -14.199 11.357 15.887 1.00 92.88 250 ASN A N 1
ATOM 1961 C CA . ASN A 1 250 ? -13.973 10.165 16.692 1.00 92.88 250 ASN A CA 1
ATOM 1962 C C . ASN A 1 250 ? -12.941 10.366 17.816 1.00 92.88 250 ASN A C 1
ATOM 1964 O O . ASN A 1 250 ? -12.570 9.398 18.477 1.00 92.88 250 ASN A O 1
ATOM 1968 N N . ILE A 1 251 ? -12.502 11.602 18.091 1.00 93.06 251 ILE A N 1
ATOM 1969 C CA . ILE A 1 251 ? -11.380 11.891 19.005 1.00 93.06 251 ILE A CA 1
ATOM 1970 C C . ILE A 1 251 ? -11.563 11.313 20.417 1.00 93.06 251 ILE A C 1
ATOM 1972 O O . ILE A 1 251 ? -10.610 10.826 21.019 1.00 93.06 251 ILE A O 1
ATOM 1976 N N . LYS A 1 252 ? -12.805 11.278 20.919 1.00 93.25 252 LYS A N 1
ATOM 1977 C CA . LYS A 1 252 ? -13.169 10.711 22.232 1.00 93.25 252 LYS A CA 1
ATOM 1978 C C . LYS A 1 252 ? -12.920 9.202 22.357 1.00 93.25 252 LYS A C 1
ATOM 1980 O O . LYS A 1 252 ? -12.973 8.668 23.459 1.00 93.25 252 LYS A O 1
ATOM 1985 N N . HIS A 1 253 ? -12.721 8.511 21.235 1.00 92.44 253 HIS A N 1
ATOM 1986 C CA . HIS A 1 253 ? -12.434 7.078 21.173 1.00 92.44 253 HIS A CA 1
ATOM 1987 C C . HIS A 1 253 ? -10.942 6.780 21.008 1.00 92.44 253 HIS A C 1
ATOM 1989 O O . HIS A 1 253 ? -10.571 5.615 20.955 1.00 92.44 253 HIS A O 1
ATOM 1995 N N . LEU A 1 254 ? -10.093 7.808 20.918 1.00 94.94 254 LEU A N 1
ATOM 1996 C CA . LEU A 1 254 ? -8.657 7.649 20.720 1.00 94.94 254 LEU A CA 1
ATOM 1997 C C . LEU A 1 254 ? -7.918 7.719 22.051 1.00 94.94 254 LEU A C 1
ATOM 1999 O O . LEU A 1 254 ? -8.184 8.609 22.863 1.00 94.94 254 LEU A O 1
ATOM 2003 N N . SER A 1 255 ? -6.932 6.845 22.241 1.00 95.88 255 SER A N 1
ATOM 2004 C CA . SER A 1 255 ? -5.956 6.976 23.324 1.00 95.88 255 SER A CA 1
ATOM 2005 C C . SER A 1 255 ? -5.198 8.308 23.270 1.00 95.88 255 SER A C 1
ATOM 2007 O O . SER A 1 255 ? -4.983 8.896 22.206 1.00 95.88 255 SER A O 1
ATOM 2009 N N . GLY A 1 256 ? -4.725 8.776 24.432 1.00 96.69 256 GLY A N 1
ATOM 2010 C CA . GLY A 1 256 ? -3.974 10.035 24.538 1.00 96.69 256 GLY A CA 1
ATOM 2011 C C . GLY A 1 256 ? -2.738 10.085 23.630 1.00 96.69 256 GLY A C 1
ATOM 2012 O O . GLY A 1 256 ? -2.447 11.123 23.043 1.00 96.69 256 GLY A O 1
ATOM 2013 N N . GLY A 1 257 ? -2.061 8.948 23.423 1.00 97.00 257 GLY A N 1
ATOM 2014 C CA . GLY A 1 257 ? -0.928 8.855 22.497 1.00 97.00 257 GLY A CA 1
ATOM 2015 C C . GLY A 1 257 ? -1.307 9.136 21.038 1.00 97.00 257 GLY A C 1
ATOM 2016 O O . GLY A 1 257 ? -0.575 9.833 20.337 1.00 97.00 257 GLY A O 1
ATOM 2017 N N . LEU A 1 258 ? -2.467 8.654 20.579 1.00 96.56 258 LEU A N 1
ATOM 2018 C CA . LEU A 1 258 ? -2.970 8.946 19.232 1.00 96.56 258 LEU A CA 1
ATOM 2019 C C . LEU A 1 258 ? -3.409 10.402 19.085 1.00 96.56 258 LEU A C 1
ATOM 2021 O O . LEU A 1 258 ? -3.148 11.013 18.050 1.00 96.56 258 LEU A O 1
ATOM 2025 N N . GLN A 1 259 ? -4.025 10.976 20.120 1.00 97.25 259 GLN A N 1
ATOM 2026 C CA . GLN A 1 259 ? -4.411 12.388 20.116 1.00 97.25 259 GLN A CA 1
ATOM 2027 C C . GLN A 1 259 ? -3.186 13.309 19.997 1.00 97.25 259 GLN A C 1
ATOM 2029 O O . GLN A 1 259 ? -3.200 14.239 19.194 1.00 97.25 259 GLN A O 1
ATOM 2034 N N . LEU A 1 260 ? -2.098 13.010 20.720 1.00 97.12 260 LEU A N 1
ATOM 2035 C CA . LEU A 1 260 ? -0.839 13.762 20.628 1.00 97.12 260 LEU A CA 1
ATOM 2036 C C . LEU A 1 260 ? -0.208 13.676 19.232 1.00 97.12 260 LEU A C 1
ATOM 2038 O O . LEU A 1 260 ? 0.252 14.685 18.697 1.00 97.12 260 LEU A O 1
ATOM 2042 N N . ARG A 1 261 ? -0.220 12.488 18.616 1.00 97.38 261 ARG A N 1
ATOM 2043 C CA . ARG A 1 261 ? 0.257 12.298 17.236 1.00 97.38 261 ARG A CA 1
ATOM 2044 C C . ARG A 1 261 ? -0.572 13.104 16.238 1.00 97.38 261 ARG A C 1
ATOM 2046 O O . ARG A 1 261 ? -0.008 13.817 15.413 1.00 97.38 261 ARG A O 1
ATOM 2053 N N . LEU A 1 262 ? -1.901 13.071 16.359 1.00 95.88 262 LEU A N 1
ATOM 2054 C CA . LEU A 1 262 ? -2.796 13.871 15.519 1.00 95.88 262 LEU A CA 1
ATOM 2055 C C . LEU A 1 262 ? -2.520 15.376 15.661 1.00 95.88 262 LEU A C 1
ATOM 2057 O O . LEU A 1 262 ? -2.429 16.080 14.657 1.00 95.88 262 LEU A O 1
ATOM 2061 N N . GLN A 1 263 ? -2.326 15.857 16.891 1.00 94.44 263 GLN A N 1
ATOM 2062 C CA . GLN A 1 263 ? -1.994 17.256 17.159 1.00 94.44 263 GLN A CA 1
ATOM 2063 C C . GLN A 1 263 ? -0.656 17.663 16.520 1.00 94.44 263 GLN A C 1
ATOM 2065 O O . GLN A 1 263 ? -0.557 18.735 15.921 1.00 94.44 263 GLN A O 1
ATOM 2070 N N . ALA A 1 264 ? 0.367 16.804 16.592 1.00 94.75 264 ALA A N 1
ATOM 2071 C CA . ALA A 1 264 ? 1.657 17.055 15.950 1.00 94.75 264 ALA A CA 1
ATOM 2072 C C . ALA A 1 264 ? 1.517 17.211 14.426 1.00 94.75 264 ALA A C 1
ATOM 2074 O O . ALA A 1 264 ? 2.081 18.142 13.845 1.00 94.75 264 ALA A O 1
ATOM 2075 N N . ILE A 1 265 ? 0.702 16.363 13.787 1.00 93.25 265 ILE A N 1
ATOM 2076 C CA . ILE A 1 265 ? 0.418 16.461 12.350 1.00 93.25 265 ILE A CA 1
ATOM 2077 C C . ILE A 1 265 ? -0.231 17.808 12.021 1.00 93.25 265 ILE A C 1
ATOM 2079 O O . ILE A 1 265 ? 0.219 18.489 11.100 1.00 93.25 265 ILE A O 1
ATOM 2083 N N . GLN A 1 266 ? -1.249 18.221 12.782 1.00 90.06 266 GLN A N 1
ATOM 2084 C CA . GLN A 1 266 ? -1.948 19.494 12.572 1.00 90.06 266 GLN A CA 1
ATOM 2085 C C . GLN A 1 266 ? -1.011 20.701 12.691 1.00 90.06 266 GLN A C 1
ATOM 2087 O O . GLN A 1 266 ? -1.038 21.590 11.839 1.00 90.06 266 GLN A O 1
ATOM 2092 N N . ASN A 1 267 ? -0.147 20.715 13.709 1.00 90.06 267 ASN A N 1
ATOM 2093 C CA . ASN A 1 267 ? 0.831 21.785 13.906 1.00 90.06 267 ASN A CA 1
ATOM 2094 C C . ASN A 1 267 ? 1.768 21.905 12.696 1.00 90.06 267 ASN A C 1
ATOM 2096 O O . ASN A 1 267 ? 1.973 22.994 12.160 1.00 90.06 267 ASN A O 1
ATOM 2100 N N . ASN A 1 268 ? 2.278 20.773 12.212 1.00 86.25 268 ASN A N 1
ATOM 2101 C CA . ASN A 1 268 ? 3.168 20.730 11.058 1.00 86.25 268 ASN A CA 1
ATOM 2102 C C . ASN A 1 268 ? 2.476 21.173 9.758 1.00 86.25 268 ASN A C 1
ATOM 2104 O O . ASN A 1 268 ? 3.085 21.874 8.952 1.00 86.25 268 ASN A O 1
ATOM 2108 N N . VAL A 1 269 ? 1.205 20.810 9.555 1.00 81.00 269 VAL A N 1
ATOM 2109 C CA . VAL A 1 269 ? 0.413 21.241 8.388 1.00 81.00 269 VAL A CA 1
ATOM 2110 C C . VAL A 1 269 ? 0.249 22.758 8.371 1.00 81.00 269 VAL A C 1
ATOM 2112 O O . VAL A 1 269 ? 0.490 23.385 7.342 1.00 81.00 269 VAL A O 1
ATOM 2115 N N . ASN A 1 270 ? -0.084 23.361 9.514 1.00 72.38 270 ASN A N 1
ATOM 2116 C CA . ASN A 1 270 ? -0.229 24.813 9.631 1.00 72.38 270 ASN A CA 1
ATOM 2117 C C . ASN A 1 270 ? 1.081 25.541 9.289 1.00 72.38 270 ASN A C 1
ATOM 2119 O O . ASN A 1 270 ? 1.065 26.548 8.582 1.00 72.38 270 ASN A O 1
ATOM 2123 N N . HIS A 1 271 ? 2.227 25.001 9.715 1.00 68.94 271 HIS A N 1
ATOM 2124 C CA . HIS A 1 271 ? 3.538 25.536 9.343 1.00 68.94 271 HIS A CA 1
ATOM 2125 C C . HIS A 1 271 ? 3.873 25.349 7.858 1.00 68.94 271 HIS A C 1
ATOM 2127 O O . HIS A 1 271 ? 4.539 26.206 7.272 1.00 68.94 271 HIS A O 1
ATOM 2133 N N . HIS A 1 272 ? 3.423 24.255 7.238 1.00 63.72 272 HIS A N 1
ATOM 2134 C CA . HIS A 1 272 ? 3.707 23.970 5.834 1.00 63.72 272 HIS A CA 1
ATOM 2135 C C . HIS A 1 272 ? 2.904 24.869 4.887 1.00 63.72 272 HIS A C 1
ATOM 2137 O O . HIS A 1 272 ? 3.482 25.395 3.936 1.00 63.72 272 HIS A O 1
ATOM 2143 N N . SER A 1 273 ? 1.625 25.122 5.191 1.00 58.06 273 SER A N 1
ATOM 2144 C CA . SER A 1 273 ? 0.755 26.056 4.456 1.00 58.06 273 SER A CA 1
ATOM 2145 C C . SER A 1 273 ? 1.270 27.502 4.477 1.00 58.06 273 SER A C 1
ATOM 2147 O O . SER A 1 273 ? 1.016 28.262 3.550 1.00 58.06 273 SER A O 1
ATOM 2149 N N . LEU A 1 274 ? 2.037 27.881 5.506 1.00 49.97 274 LEU A N 1
ATOM 2150 C CA . LEU A 1 274 ? 2.690 29.194 5.610 1.00 49.97 274 LEU A CA 1
ATOM 2151 C C . LEU A 1 274 ? 3.998 29.295 4.798 1.00 49.97 274 LEU A C 1
ATOM 2153 O O . LEU A 1 274 ? 4.505 30.397 4.600 1.00 49.97 274 LEU A O 1
ATOM 2157 N N . ARG A 1 275 ? 4.567 28.169 4.339 1.00 52.25 275 ARG A N 1
ATOM 2158 C CA . ARG A 1 275 ? 5.866 28.102 3.637 1.00 52.25 275 ARG A CA 1
ATOM 2159 C C . ARG A 1 275 ? 5.772 27.856 2.131 1.00 52.25 275 ARG A C 1
ATOM 2161 O O . ARG A 1 275 ? 6.802 27.912 1.461 1.00 52.25 275 ARG A O 1
ATOM 2168 N N . THR A 1 276 ? 4.595 27.571 1.575 1.00 45.03 276 THR A N 1
ATOM 2169 C CA . THR A 1 276 ? 4.451 27.277 0.142 1.00 45.03 276 THR A CA 1
ATOM 2170 C C . THR A 1 276 ? 4.589 28.540 -0.715 1.00 45.03 276 THR A C 1
ATOM 2172 O O . THR A 1 276 ? 3.595 29.145 -1.107 1.00 45.03 276 THR A O 1
ATOM 2175 N N . LEU A 1 277 ? 5.827 28.911 -1.053 1.00 39.53 277 LEU A N 1
ATOM 2176 C CA . LEU A 1 277 ? 6.113 29.562 -2.331 1.00 39.53 277 LEU A CA 1
ATOM 2177 C C . LEU A 1 277 ? 6.187 28.478 -3.424 1.00 39.53 277 LEU A C 1
ATOM 2179 O O . LEU A 1 277 ? 6.877 27.471 -3.232 1.00 39.53 277 LEU A O 1
ATOM 2183 N N . PRO A 1 278 ? 5.496 28.646 -4.562 1.00 38.41 278 PRO A N 1
ATOM 2184 C CA . PRO A 1 278 ? 5.550 27.688 -5.658 1.00 38.41 278 PRO A CA 1
ATOM 2185 C C . PRO A 1 278 ? 6.900 27.814 -6.382 1.00 38.41 278 PRO A C 1
ATOM 2187 O O . PRO A 1 278 ? 7.248 28.896 -6.847 1.00 38.41 278 PRO A O 1
ATOM 2190 N N . GLY A 1 279 ? 7.674 26.725 -6.476 1.00 42.28 279 GLY A N 1
ATOM 2191 C CA . GLY A 1 279 ? 8.874 26.697 -7.332 1.00 42.28 279 GLY A CA 1
ATOM 2192 C C . GLY A 1 279 ? 10.059 25.843 -6.873 1.00 42.28 279 GLY A C 1
ATOM 2193 O O . GLY A 1 279 ? 11.012 25.694 -7.631 1.00 42.28 279 GLY A O 1
ATOM 2194 N N . SER A 1 280 ? 10.041 25.253 -5.677 1.00 42.06 280 SER A N 1
ATOM 2195 C CA . SER A 1 280 ? 11.116 24.337 -5.279 1.00 42.06 280 SER A CA 1
ATOM 2196 C C . SER A 1 280 ? 10.935 22.996 -5.989 1.00 42.06 280 SER A C 1
ATOM 2198 O O . SER A 1 280 ? 10.082 22.207 -5.587 1.00 42.06 280 SER A O 1
ATOM 2200 N N . GLY A 1 281 ? 11.759 22.711 -7.003 1.00 52.19 281 GLY A N 1
ATOM 2201 C CA . GLY A 1 281 ? 11.952 21.348 -7.512 1.00 52.19 281 GLY A CA 1
ATOM 2202 C C . GLY A 1 281 ? 12.327 20.369 -6.389 1.00 52.19 281 GLY A C 1
ATOM 2203 O O . GLY A 1 281 ? 12.534 20.788 -5.245 1.00 52.19 281 GLY A O 1
ATOM 2204 N N . GLN A 1 282 ? 12.417 19.066 -6.693 1.00 55.91 282 GLN A N 1
ATOM 2205 C CA . GLN A 1 282 ? 12.872 18.057 -5.725 1.00 55.91 282 GLN A CA 1
ATOM 2206 C C . GLN A 1 282 ? 14.192 18.503 -5.084 1.00 55.91 282 GLN A C 1
ATOM 2208 O O . GLN A 1 282 ? 15.259 18.434 -5.690 1.00 55.91 282 GLN A O 1
ATOM 2213 N N . SER A 1 283 ? 14.115 19.003 -3.853 1.00 63.69 283 SER A N 1
ATOM 2214 C CA . SER A 1 283 ? 15.294 19.402 -3.102 1.00 63.69 283 SER A CA 1
ATOM 2215 C C . SER A 1 283 ? 16.037 18.142 -2.659 1.00 63.69 283 SER A C 1
ATOM 2217 O O . SER A 1 283 ? 15.432 17.095 -2.411 1.00 63.69 283 SER A O 1
ATOM 2219 N N . SER A 1 284 ? 17.360 18.230 -2.516 1.00 68.81 284 SER A N 1
ATOM 2220 C CA . SER A 1 284 ? 18.181 17.136 -1.972 1.00 68.81 284 SER A CA 1
ATOM 2221 C C . SER A 1 284 ? 17.657 16.630 -0.618 1.00 68.81 284 SER A C 1
ATOM 2223 O O . SER A 1 284 ? 17.738 15.437 -0.323 1.00 68.81 284 SER A O 1
ATOM 2225 N N . ALA A 1 285 ? 17.046 17.521 0.169 1.00 74.25 285 ALA A N 1
ATOM 2226 C CA . ALA A 1 285 ? 16.364 17.204 1.418 1.00 74.25 285 ALA A CA 1
ATOM 2227 C C . ALA A 1 285 ? 15.107 16.335 1.215 1.00 74.25 285 ALA A C 1
ATOM 2229 O O . ALA A 1 285 ? 14.926 15.359 1.945 1.00 74.25 285 ALA A O 1
ATOM 2230 N N . GLY A 1 286 ? 14.276 16.630 0.208 1.00 81.81 286 GLY A N 1
ATOM 2231 C CA . GLY A 1 286 ? 13.087 15.835 -0.122 1.00 81.81 286 GLY A CA 1
ATOM 2232 C C . GLY A 1 286 ? 13.434 14.403 -0.539 1.00 81.81 286 GLY A C 1
ATOM 2233 O O . GLY A 1 286 ? 12.842 13.446 -0.043 1.00 81.81 286 GLY A O 1
ATOM 2234 N N . LEU A 1 287 ? 14.474 14.237 -1.364 1.00 85.62 287 LEU A N 1
ATOM 2235 C CA . LEU A 1 287 ? 14.967 12.911 -1.752 1.00 85.62 287 LEU A CA 1
ATOM 2236 C C . LEU A 1 287 ? 15.555 12.139 -0.557 1.00 85.62 287 LEU A C 1
ATOM 2238 O O . LEU A 1 287 ? 15.377 10.924 -0.442 1.00 85.62 287 LEU A O 1
ATOM 2242 N N . GLY A 1 288 ? 16.234 12.837 0.358 1.00 90.50 288 GLY A N 1
ATOM 2243 C CA . GLY A 1 288 ? 16.737 12.257 1.604 1.00 90.50 288 GLY A CA 1
ATOM 2244 C C . GLY A 1 288 ? 15.618 11.712 2.498 1.00 90.50 288 GLY A C 1
ATOM 2245 O O . GLY A 1 288 ? 15.723 10.587 2.995 1.00 90.50 288 GLY A O 1
ATOM 2246 N N . ALA A 1 289 ? 14.533 12.475 2.652 1.00 91.88 289 ALA A N 1
ATOM 2247 C CA . ALA A 1 289 ? 13.361 12.067 3.420 1.00 91.88 289 ALA A CA 1
ATOM 2248 C C . ALA A 1 289 ? 12.665 10.845 2.797 1.00 91.88 289 ALA A C 1
ATOM 2250 O O . ALA A 1 289 ? 12.434 9.855 3.493 1.00 91.88 289 ALA A O 1
ATOM 2251 N N . LEU A 1 290 ? 12.465 10.845 1.473 1.00 93.94 290 LEU A N 1
ATOM 2252 C CA . LEU A 1 290 ? 11.911 9.701 0.743 1.00 93.94 290 LEU A CA 1
ATOM 2253 C C . LEU A 1 290 ? 12.746 8.428 0.956 1.00 93.94 290 LEU A C 1
ATOM 2255 O O . LEU A 1 290 ? 12.211 7.385 1.321 1.00 93.94 290 LEU A O 1
ATOM 2259 N N . ARG A 1 291 ? 14.075 8.497 0.796 1.00 95.19 291 ARG A N 1
ATOM 2260 C CA . ARG A 1 291 ? 14.969 7.338 1.007 1.00 95.19 291 ARG A CA 1
ATOM 2261 C C . ARG A 1 291 ? 14.941 6.823 2.446 1.00 95.19 291 ARG A C 1
ATOM 2263 O O . ARG A 1 291 ? 15.100 5.625 2.682 1.00 95.19 291 ARG A O 1
ATOM 2270 N N . LYS A 1 292 ? 14.795 7.713 3.431 1.00 96.12 292 LYS A N 1
ATOM 2271 C CA . LYS A 1 292 ? 14.626 7.317 4.834 1.00 96.12 292 LYS A CA 1
ATOM 2272 C C . LYS A 1 292 ? 13.303 6.574 5.019 1.00 96.12 292 LYS A C 1
ATOM 2274 O O . LYS A 1 292 ? 13.326 5.455 5.525 1.00 96.12 292 LYS A O 1
ATOM 2279 N N . TRP A 1 293 ? 12.203 7.146 4.538 1.00 97.56 293 TRP A N 1
ATOM 2280 C CA . TRP A 1 293 ? 10.884 6.530 4.617 1.00 97.56 293 TRP A CA 1
ATOM 2281 C C . TRP A 1 293 ? 10.838 5.162 3.919 1.00 97.56 293 TRP A C 1
ATOM 2283 O O . TRP A 1 293 ? 10.372 4.198 4.519 1.00 97.56 293 TRP A O 1
ATOM 2293 N N . LEU A 1 294 ? 11.411 5.025 2.716 1.00 97.75 294 LEU A N 1
ATOM 2294 C CA . LEU A 1 294 ? 11.477 3.748 1.987 1.00 97.75 294 LEU A CA 1
ATOM 2295 C C . LEU A 1 294 ? 12.193 2.656 2.796 1.00 97.75 294 LEU A C 1
ATOM 2297 O O . LEU A 1 294 ? 11.690 1.539 2.900 1.00 97.75 294 LEU A O 1
ATOM 2301 N N . ARG A 1 295 ? 13.326 2.979 3.438 1.00 96.19 295 ARG A N 1
ATOM 2302 C CA . ARG A 1 295 ? 14.049 2.034 4.311 1.00 96.19 295 ARG A CA 1
ATOM 2303 C C . ARG A 1 295 ? 13.228 1.638 5.538 1.00 96.19 295 ARG A C 1
ATOM 2305 O O . ARG A 1 295 ? 13.193 0.464 5.900 1.00 96.19 295 ARG A O 1
ATOM 2312 N N . CYS A 1 296 ? 12.548 2.594 6.168 1.00 97.00 296 CYS A N 1
ATOM 2313 C CA . CYS A 1 296 ? 11.669 2.309 7.300 1.00 97.00 296 CYS A CA 1
ATOM 2314 C C . CYS A 1 296 ? 10.468 1.443 6.889 1.00 97.00 296 CYS A C 1
ATOM 2316 O O . CYS A 1 296 ? 10.114 0.511 7.609 1.00 97.00 296 CYS A O 1
ATOM 2318 N N . THR A 1 297 ? 9.865 1.713 5.732 1.00 98.00 297 THR A N 1
ATOM 2319 C CA . THR A 1 297 ? 8.742 0.945 5.179 1.00 98.00 297 THR A CA 1
ATOM 2320 C C . THR A 1 297 ? 9.164 -0.477 4.827 1.00 98.00 297 THR A C 1
ATOM 2322 O O . THR A 1 297 ? 8.500 -1.416 5.260 1.00 98.00 297 THR A O 1
ATOM 2325 N N . GLN A 1 298 ? 10.315 -0.653 4.167 1.00 97.69 298 GLN A N 1
ATOM 2326 C CA . GLN A 1 298 ? 10.928 -1.965 3.935 1.00 97.69 298 GLN A CA 1
ATOM 2327 C C . GLN A 1 298 ? 11.046 -2.762 5.236 1.00 97.69 298 GLN A C 1
ATOM 2329 O O . GLN A 1 298 ? 10.631 -3.918 5.298 1.00 97.69 298 GLN A O 1
ATOM 2334 N N . PHE A 1 299 ? 11.632 -2.152 6.270 1.00 96.81 299 PHE A N 1
ATOM 2335 C CA . PHE A 1 299 ? 11.843 -2.821 7.548 1.00 96.81 299 PHE A CA 1
ATOM 2336 C C . PHE A 1 299 ? 10.514 -3.238 8.188 1.00 96.81 299 PHE A C 1
ATOM 2338 O O . PHE A 1 299 ? 10.352 -4.398 8.557 1.00 96.81 299 PHE A O 1
ATOM 2345 N N . LYS A 1 300 ? 9.533 -2.327 8.252 1.00 96.94 300 LYS A N 1
ATOM 2346 C CA . LYS A 1 300 ? 8.197 -2.615 8.800 1.00 96.94 300 LYS A CA 1
ATOM 2347 C C . LYS A 1 300 ? 7.505 -3.755 8.049 1.00 96.94 300 LYS A C 1
ATOM 2349 O O . LYS A 1 300 ? 6.970 -4.656 8.686 1.00 96.94 300 LYS A O 1
ATOM 2354 N N . MET A 1 301 ? 7.538 -3.735 6.715 1.00 97.56 301 MET A N 1
ATOM 2355 C CA . MET A 1 301 ? 6.951 -4.794 5.889 1.00 97.56 301 MET A CA 1
ATOM 2356 C C . MET A 1 301 ? 7.610 -6.148 6.153 1.00 97.56 301 MET A C 1
ATOM 2358 O O . MET A 1 301 ? 6.905 -7.125 6.387 1.00 97.56 301 MET A O 1
ATOM 2362 N N . ALA A 1 302 ? 8.946 -6.202 6.181 1.00 96.94 302 ALA A N 1
ATOM 2363 C CA . ALA A 1 302 ? 9.677 -7.435 6.459 1.00 96.94 302 ALA A CA 1
ATOM 2364 C C . ALA A 1 302 ? 9.341 -8.008 7.846 1.00 96.94 302 ALA A C 1
ATOM 2366 O O . ALA A 1 302 ? 9.108 -9.207 7.974 1.00 96.94 302 ALA A O 1
ATOM 2367 N N . GLN A 1 303 ? 9.272 -7.156 8.873 1.00 95.44 303 GLN A N 1
ATOM 2368 C CA . GLN A 1 303 ? 8.952 -7.581 10.238 1.00 95.44 303 GLN A CA 1
ATOM 2369 C C . GLN A 1 303 ? 7.530 -8.142 10.357 1.00 95.44 303 GLN A C 1
ATOM 2371 O O . GLN A 1 303 ? 7.347 -9.200 10.953 1.00 95.44 303 GLN A O 1
ATOM 2376 N N . VAL A 1 304 ? 6.534 -7.485 9.752 1.00 96.00 304 VAL A N 1
ATOM 2377 C CA . VAL A 1 304 ? 5.145 -7.976 9.781 1.00 96.00 304 VAL A CA 1
ATOM 2378 C C . VAL A 1 304 ? 5.000 -9.305 9.038 1.00 96.00 304 VAL A C 1
ATOM 2380 O O . VAL A 1 304 ? 4.277 -10.184 9.508 1.00 96.00 304 VAL A O 1
ATOM 2383 N N . GLU A 1 305 ? 5.707 -9.501 7.921 1.00 95.31 305 GLU A N 1
ATOM 2384 C CA . GLU A 1 305 ? 5.707 -10.794 7.225 1.00 95.31 305 GLU A CA 1
ATOM 2385 C C . GLU A 1 305 ? 6.343 -11.907 8.062 1.00 95.31 305 GLU A C 1
ATOM 2387 O O . GLU A 1 305 ? 5.766 -12.987 8.170 1.00 95.31 305 GLU A O 1
ATOM 2392 N N . ILE A 1 306 ? 7.489 -11.642 8.703 1.00 94.38 306 ILE A N 1
ATOM 2393 C CA . ILE A 1 306 ? 8.149 -12.612 9.590 1.00 94.38 306 ILE A CA 1
ATOM 2394 C C . ILE A 1 306 ? 7.212 -13.009 10.735 1.00 94.38 306 ILE A C 1
ATOM 2396 O O . ILE A 1 306 ? 7.003 -14.199 10.952 1.00 94.38 306 ILE A O 1
ATOM 2400 N N . GLN A 1 307 ? 6.596 -12.034 11.411 1.00 93.25 307 GLN A N 1
ATOM 2401 C CA . GLN A 1 307 ? 5.659 -12.281 12.514 1.00 93.25 307 GLN A CA 1
ATOM 2402 C C . GLN A 1 307 ? 4.426 -13.071 12.059 1.00 93.25 307 GLN A C 1
ATOM 2404 O O . GLN A 1 307 ? 4.007 -14.015 12.727 1.00 93.25 307 GLN A O 1
ATOM 2409 N N . SER A 1 308 ? 3.861 -12.719 10.900 1.00 93.12 308 SER A N 1
ATOM 2410 C CA . SER A 1 308 ? 2.701 -13.416 10.332 1.00 93.12 308 SER A CA 1
ATOM 2411 C C . SER A 1 308 ? 3.034 -14.862 9.957 1.00 93.12 308 SER A C 1
ATOM 2413 O O . SER A 1 308 ? 2.245 -15.769 10.214 1.00 93.12 308 SER A O 1
ATOM 2415 N N . SER A 1 309 ? 4.212 -15.078 9.369 1.00 93.06 309 SER A N 1
ATOM 2416 C CA . SER A 1 309 ? 4.725 -16.392 8.980 1.00 93.06 309 SER A CA 1
ATOM 2417 C C . SER A 1 309 ? 5.012 -17.280 10.192 1.00 93.06 309 SER A C 1
ATOM 2419 O O . SER A 1 309 ? 4.567 -18.427 10.229 1.00 93.06 309 SER A O 1
ATOM 2421 N N . GLU A 1 310 ? 5.702 -16.751 11.206 1.00 91.56 310 GLU A N 1
ATOM 2422 C CA . GLU A 1 310 ? 6.005 -17.476 12.444 1.00 91.56 310 GLU A CA 1
ATOM 2423 C C . GLU A 1 310 ? 4.715 -17.896 13.157 1.00 91.56 310 GLU A C 1
ATOM 2425 O O . GLU A 1 310 ? 4.557 -19.067 13.504 1.00 91.56 310 GLU A O 1
ATOM 2430 N N . ALA A 1 311 ? 3.749 -16.984 13.283 1.00 89.06 311 ALA A N 1
ATOM 2431 C CA . ALA A 1 311 ? 2.454 -17.295 13.876 1.00 89.06 311 ALA A CA 1
ATOM 2432 C C . ALA A 1 311 ? 1.678 -18.365 13.093 1.00 89.06 311 ALA A C 1
ATOM 2434 O O . ALA A 1 311 ? 1.038 -19.213 13.703 1.00 89.06 311 ALA A O 1
ATOM 2435 N N . ALA A 1 312 ? 1.746 -18.369 11.758 1.00 84.25 312 ALA A N 1
ATOM 2436 C CA . ALA A 1 312 ? 1.111 -19.404 10.940 1.00 84.25 312 ALA A CA 1
ATOM 2437 C C . ALA A 1 312 ? 1.781 -20.782 11.113 1.00 84.25 312 ALA A C 1
ATOM 2439 O O . ALA A 1 312 ? 1.090 -21.795 11.214 1.00 84.25 312 ALA A O 1
ATOM 2440 N N . SER A 1 313 ? 3.114 -20.817 11.208 1.00 76.69 313 SER A N 1
ATOM 2441 C CA . SER A 1 313 ? 3.888 -22.059 11.364 1.00 76.69 313 SER A CA 1
ATOM 2442 C C . SER A 1 313 ? 3.701 -22.758 12.718 1.00 76.69 313 SER A C 1
ATOM 2444 O O . SER A 1 313 ? 3.916 -23.961 12.820 1.00 76.69 313 SER A O 1
ATOM 2446 N N . GLN A 1 314 ? 3.246 -22.043 13.754 1.00 64.38 314 GLN A N 1
ATOM 2447 C CA . GLN A 1 314 ? 2.938 -22.642 15.061 1.00 64.38 314 GLN A CA 1
ATOM 2448 C C . GLN A 1 314 ? 1.701 -23.556 15.032 1.00 64.38 314 GLN A C 1
ATOM 2450 O O . GLN A 1 314 ? 1.589 -24.448 15.869 1.00 64.38 314 GLN A O 1
ATOM 2455 N N . PHE A 1 315 ? 0.786 -23.357 14.077 1.00 55.41 315 PHE A N 1
ATOM 2456 C CA . PHE A 1 315 ? -0.438 -24.160 13.951 1.00 55.41 315 PHE A CA 1
ATOM 2457 C C . PHE A 1 315 ? -0.298 -25.333 12.973 1.00 55.41 315 PHE A C 1
ATOM 2459 O O . PHE A 1 315 ? -1.080 -26.278 13.047 1.00 55.41 315 PHE A O 1
ATOM 2466 N N . TYR A 1 316 ? 0.709 -25.293 12.097 1.00 49.78 316 TYR A N 1
ATOM 2467 C CA . TYR A 1 316 ? 1.041 -26.353 11.148 1.00 49.78 316 TYR A CA 1
ATOM 2468 C C . TYR A 1 316 ? 2.568 -26.501 11.080 1.00 49.78 316 TYR A C 1
ATOM 2470 O O . TYR A 1 316 ? 3.203 -25.805 10.283 1.00 49.78 316 TYR A O 1
ATOM 2478 N N . PRO A 1 317 ? 3.179 -27.348 11.931 1.00 47.31 317 PRO A N 1
ATOM 2479 C CA . PRO A 1 317 ? 4.606 -27.616 11.829 1.00 47.31 317 PRO A CA 1
ATOM 2480 C C . PRO A 1 317 ? 4.901 -28.245 10.459 1.00 47.31 317 PRO A C 1
ATOM 2482 O O . PRO A 1 317 ? 4.241 -29.209 10.067 1.00 47.31 317 PRO A O 1
ATOM 2485 N N . LEU A 1 318 ? 5.843 -27.630 9.735 1.00 48.44 318 LEU A N 1
ATOM 2486 C CA . LEU A 1 318 ? 6.388 -28.110 8.460 1.00 48.44 318 LEU A CA 1
ATOM 2487 C C . LEU A 1 318 ? 7.091 -29.461 8.622 1.00 48.44 318 LEU A C 1
ATOM 2489 O O . LEU A 1 318 ? 7.786 -29.635 9.651 1.00 48.44 318 LEU A O 1
#

Organism: Molossus molossus (NCBI:txid27622)

Foldseek 3Di:
DVVLLVCLLVLLVCQLDLCNLVVQLVVCVVVVDPPPSLCVSLVVLLVSLLSSLQSQQVVCPPPSVSCCVRVVCLQPQDDPVPQDPVSLVVLLSVLSSVLSNLLSQLLNCLVCVPDQDRRPNDDLVSLVSNLSSLLSLLQCLVPQLVVALSSVCSLVSSLSSLLSLLVSLQSQLQRPNDDPSVVSNVSSLVSNVVSCVSNVVSLLVQCVPDLVSVQVSLVSVLVSLVLCVLLVHPSSLVCCVPVLVSNVVSVVSYDPVSVVSSVVSVVSSVVVVVPDDPDDRCDPSSSVSSNVSSSVSSSVSSVSSNVRNVRVCVVPPD